Protein AF-K1TWW6-F1 (afdb_monomer)

Radius of gyration: 26.45 Å; Cα contacts (8 Å, |Δi|>4): 205; chains: 1; bounding box: 56×33×76 Å

Solvent-accessible surface area (backbone atoms only — not comparable to full-atom values): 10676 Å² total; per-residue (Å²): 90,43,70,56,36,43,74,75,69,43,58,67,68,58,39,46,33,40,74,75,62,79,41,82,70,75,64,47,62,37,67,91,76,44,56,52,65,51,76,55,59,56,58,68,51,38,52,88,22,45,74,74,86,87,50,74,45,66,48,69,64,31,37,51,50,42,52,52,51,50,53,49,51,52,52,53,50,51,75,59,20,83,43,63,74,45,53,91,56,51,68,70,51,42,47,58,19,48,50,40,29,30,38,52,39,29,54,51,30,40,42,53,22,36,36,77,74,61,68,47,82,62,56,70,58,46,46,52,50,53,53,49,51,50,51,47,34,38,72,77,69,71,32,63,74,52,95,84,69,79,79,58,37,68,65,58,48,50,57,52,47,43,73,78,39,70,89,55,52,70,73,52,53,51,51,25,52,54,48,9,54,57,48,15,51,56,55,45,77,71,84

Nearest PDB structures (foldseek):
  8p27-assembly1_A  TM=8.640E-01  e=9.274E-06  Segatella copri
  8p2s-assembly1_B  TM=8.686E-01  e=2.330E-05  Segatella copri
  8p2s-assembly1_A  TM=8.474E-01  e=5.853E-05  Segatella copri
  8p2c-assembly1_C  TM=8.188E-01  e=3.508E-05  Segatella copri
  8p2c-assembly1_D  TM=8.438E-01  e=2.331E-04  Segatella copri

InterPro domains:
  IPR012833 Ribonucleoside-triphosphate reductase, anaerobic [PF13597] (2-104)

Organism: NCBI:txid408170

Sequence (191 aa):
AKQFNEMYVLAPEHSKAHRDGDIHIHDLDFLTLTTTCCQIDLIKLFKNGFSTGHGFLREPNEISSYSALACIAIQSNQNDQHGGQSIPNFDYSMADGVRKTYKHRYAQNIVRGLELIGGIEDLATAEADVKAYTKKLEEEKQLCPVLANDNGYQDAERECLREICPDISDEIIEKIQKFALKQAEVETDRA

Structure (mmCIF, N/CA/C/O backbone):
data_AF-K1TWW6-F1
#
_entry.id   AF-K1TWW6-F1
#
loop_
_atom_site.group_PDB
_atom_site.id
_atom_site.type_symbol
_atom_site.label_atom_id
_atom_site.label_alt_id
_atom_site.label_comp_id
_atom_site.label_asym_id
_atom_site.label_entity_id
_atom_site.label_seq_id
_atom_site.pdbx_PDB_ins_code
_atom_site.Cartn_x
_atom_site.Cartn_y
_atom_site.Cartn_z
_atom_site.occupancy
_atom_site.B_iso_or_equiv
_atom_site.auth_seq_id
_atom_site.auth_comp_id
_atom_site.auth_asym_id
_atom_site.auth_atom_id
_atom_site.pdbx_PDB_model_num
ATOM 1 N N . ALA A 1 1 ? 15.835 8.401 -34.545 1.00 85.50 1 ALA 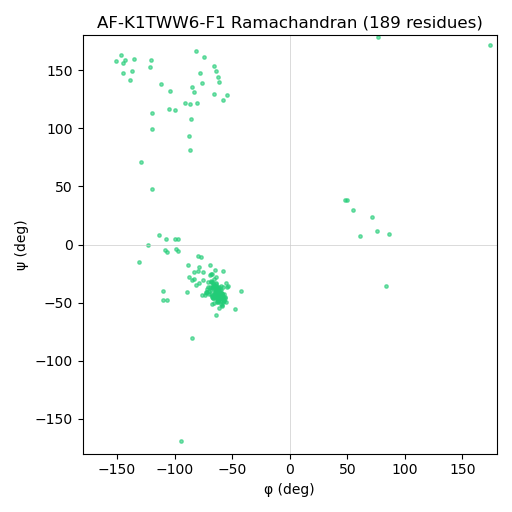A N 1
ATOM 2 C CA . ALA A 1 1 ? 16.685 7.688 -33.571 1.00 85.50 1 ALA A CA 1
ATOM 3 C C . ALA A 1 1 ? 17.429 6.499 -34.189 1.00 85.50 1 ALA A C 1
ATOM 5 O O . ALA A 1 1 ? 18.647 6.552 -34.189 1.00 85.50 1 ALA A O 1
ATOM 6 N N . LYS A 1 2 ? 16.762 5.499 -34.801 1.00 90.06 2 LYS A N 1
ATOM 7 C CA . LYS A 1 2 ? 17.430 4.309 -35.399 1.00 90.06 2 LYS A CA 1
ATOM 8 C C . LYS A 1 2 ? 18.635 4.639 -36.280 1.00 90.06 2 LYS A C 1
ATOM 10 O O . LYS A 1 2 ? 19.744 4.227 -35.980 1.00 90.06 2 LYS A O 1
ATOM 15 N N . GLN A 1 3 ? 18.429 5.483 -37.290 1.00 91.94 3 GLN A N 1
ATOM 16 C CA . GLN A 1 3 ? 19.498 5.889 -38.205 1.00 91.94 3 GLN A CA 1
ATOM 17 C C . GLN A 1 3 ? 20.665 6.584 -37.479 1.00 91.94 3 GLN A C 1
ATOM 19 O O . GLN A 1 3 ? 21.823 6.348 -37.800 1.00 91.94 3 GLN A O 1
ATOM 24 N N . PHE A 1 4 ? 20.375 7.419 -36.476 1.00 94.75 4 PHE A N 1
ATOM 25 C CA . PHE A 1 4 ? 21.409 8.063 -35.663 1.00 94.75 4 PHE A CA 1
ATOM 26 C C . PHE A 1 4 ? 22.212 7.027 -34.865 1.00 94.75 4 PHE A C 1
ATOM 28 O O . PHE A 1 4 ? 23.439 7.075 -34.866 1.00 94.75 4 PHE A O 1
ATOM 35 N N . ASN A 1 5 ? 21.529 6.060 -34.248 1.00 95.06 5 ASN A N 1
ATOM 36 C CA . ASN A 1 5 ? 22.174 4.990 -33.495 1.00 95.06 5 ASN A CA 1
ATOM 37 C C . ASN A 1 5 ? 23.057 4.119 -34.404 1.00 95.06 5 ASN A C 1
ATOM 39 O O . ASN A 1 5 ? 24.197 3.841 -34.050 1.00 95.06 5 ASN A O 1
ATOM 43 N N . GLU A 1 6 ? 22.589 3.768 -35.603 1.00 92.31 6 GLU A N 1
ATOM 44 C CA . GLU A 1 6 ? 23.369 2.990 -36.575 1.00 92.31 6 GLU A CA 1
ATOM 45 C C . GLU A 1 6 ? 24.609 3.721 -37.101 1.00 92.31 6 GLU A C 1
ATOM 47 O O . GLU A 1 6 ? 25.635 3.082 -37.338 1.00 92.31 6 GLU A O 1
ATOM 52 N N . MET A 1 7 ? 24.508 5.035 -37.327 1.00 92.75 7 MET A N 1
ATOM 53 C CA . MET A 1 7 ? 25.583 5.826 -37.935 1.00 92.75 7 MET A CA 1
ATOM 54 C C . MET A 1 7 ? 26.627 6.305 -36.924 1.00 92.75 7 MET A C 1
ATOM 56 O O . MET A 1 7 ? 27.781 6.484 -37.307 1.00 92.75 7 MET A O 1
ATOM 60 N N . TYR A 1 8 ? 26.236 6.548 -35.668 1.00 94.69 8 TYR A N 1
ATOM 61 C CA . TYR A 1 8 ? 27.079 7.282 -34.713 1.00 94.69 8 TYR A CA 1
ATOM 62 C C . TYR A 1 8 ? 27.252 6.623 -33.343 1.00 94.69 8 TYR A C 1
ATOM 64 O O . TYR A 1 8 ? 28.138 7.041 -32.601 1.00 94.69 8 TYR A O 1
ATOM 72 N N . VAL A 1 9 ? 26.425 5.638 -32.978 1.00 95.75 9 VAL A N 1
ATOM 73 C CA . VAL A 1 9 ? 26.465 5.015 -31.640 1.00 95.75 9 VAL A CA 1
ATOM 74 C C . VAL A 1 9 ? 26.982 3.584 -31.712 1.00 95.75 9 VAL A C 1
ATOM 76 O O . VAL A 1 9 ? 27.848 3.192 -30.935 1.00 95.75 9 VAL A O 1
ATOM 79 N N . LEU A 1 10 ? 26.445 2.794 -32.638 1.00 95.94 10 LEU A N 1
ATOM 80 C CA . LEU A 1 10 ? 26.830 1.406 -32.834 1.00 95.94 10 LEU A CA 1
ATOM 81 C C . LEU A 1 10 ? 28.154 1.302 -33.593 1.00 95.94 10 LEU A C 1
ATOM 83 O O . LEU A 1 10 ? 28.450 2.096 -34.486 1.00 95.94 10 LEU A O 1
ATOM 87 N N . ALA A 1 11 ? 28.923 0.262 -33.273 1.00 96.75 11 ALA A N 1
ATOM 88 C CA . ALA A 1 11 ? 30.065 -0.116 -34.089 1.00 96.75 11 ALA A CA 1
ATOM 89 C C . ALA A 1 11 ? 29.587 -0.504 -35.509 1.00 96.75 11 ALA A C 1
ATOM 91 O O . ALA A 1 11 ? 28.546 -1.166 -35.631 1.00 96.75 11 ALA A O 1
ATOM 92 N N . PRO A 1 12 ? 30.306 -0.120 -36.583 1.00 96.62 12 PRO A N 1
ATOM 93 C CA . PRO A 1 12 ? 29.870 -0.358 -37.962 1.00 96.62 12 PRO A CA 1
ATOM 94 C C . PRO A 1 12 ? 29.519 -1.819 -38.274 1.00 96.62 12 PRO A C 1
ATOM 96 O O . PRO A 1 12 ? 28.581 -2.084 -39.030 1.00 96.62 12 PRO A O 1
ATOM 99 N N . GLU A 1 13 ? 30.239 -2.767 -37.676 1.00 97.62 13 GLU A N 1
ATOM 100 C CA . GLU A 1 13 ? 29.998 -4.203 -37.791 1.00 97.62 13 GLU A CA 1
ATOM 101 C C . GLU A 1 13 ? 28.640 -4.626 -37.209 1.00 97.62 13 GLU A C 1
ATOM 103 O O . GLU A 1 13 ? 27.932 -5.412 -37.837 1.00 97.62 13 GLU A O 1
ATOM 108 N N . HIS A 1 14 ? 28.219 -4.052 -36.077 1.00 97.38 14 HIS A N 1
ATOM 109 C CA . HIS A 1 14 ? 26.923 -4.343 -35.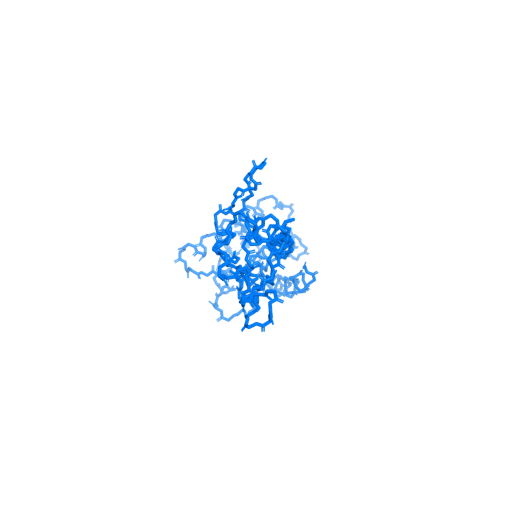458 1.00 97.38 14 HIS A CA 1
ATOM 110 C C . HIS A 1 14 ? 25.773 -3.738 -36.273 1.00 97.38 14 HIS A C 1
ATOM 112 O O . HIS A 1 14 ? 24.763 -4.402 -36.505 1.00 97.38 14 HIS A O 1
ATOM 118 N N . SER A 1 15 ? 25.945 -2.510 -36.778 1.00 96.44 15 SER A N 1
ATOM 119 C CA . SER A 1 15 ? 24.972 -1.869 -37.676 1.00 96.44 15 SER A CA 1
ATOM 120 C C . SER A 1 15 ? 24.809 -2.637 -38.989 1.00 96.44 15 SER A C 1
ATOM 122 O O . SER A 1 15 ? 23.714 -2.710 -39.545 1.00 96.44 15 SER A O 1
ATOM 124 N N . LYS A 1 16 ? 25.894 -3.209 -39.525 1.00 97.06 16 LYS A N 1
ATOM 125 C CA . LYS A 1 16 ? 25.834 -4.067 -40.714 1.00 97.06 16 LYS A CA 1
ATOM 126 C C . LYS A 1 16 ? 25.095 -5.373 -40.418 1.00 97.06 16 LYS A C 1
ATOM 128 O O . LYS A 1 16 ? 24.130 -5.658 -41.116 1.00 97.06 16 LYS A O 1
ATOM 133 N N . ALA A 1 17 ? 25.480 -6.088 -39.361 1.00 97.88 17 ALA A N 1
ATOM 134 C CA . ALA A 1 17 ? 24.840 -7.342 -38.965 1.00 97.88 17 ALA A CA 1
ATOM 135 C C . ALA A 1 17 ? 23.331 -7.172 -38.694 1.00 97.88 17 ALA A C 1
ATOM 137 O O . ALA A 1 17 ? 22.535 -8.034 -39.054 1.00 97.88 17 ALA A O 1
ATOM 138 N N . HIS A 1 18 ? 22.909 -6.039 -38.115 1.00 96.62 18 HIS A N 1
ATOM 139 C CA . HIS A 1 18 ? 21.486 -5.748 -37.921 1.00 96.62 18 HIS A CA 1
ATOM 140 C C . HIS A 1 18 ? 20.721 -5.543 -39.239 1.00 96.62 18 HIS A C 1
ATOM 142 O O . HIS A 1 18 ? 19.623 -6.071 -39.402 1.00 96.62 18 HIS A O 1
ATOM 148 N N . ARG A 1 19 ? 21.298 -4.794 -40.189 1.00 95.19 19 ARG A N 1
ATOM 149 C CA . ARG A 1 19 ? 20.672 -4.503 -41.493 1.00 95.19 19 ARG A CA 1
ATOM 150 C C . ARG A 1 19 ? 20.620 -5.714 -42.417 1.00 95.19 19 ARG A C 1
ATOM 152 O O . ARG A 1 19 ? 19.643 -5.869 -43.143 1.00 95.19 19 ARG A O 1
ATOM 159 N N . ASP A 1 20 ? 21.655 -6.547 -42.378 1.00 97.56 20 ASP A N 1
ATOM 160 C CA . ASP A 1 20 ? 21.744 -7.766 -43.184 1.00 97.56 20 ASP A CA 1
ATOM 161 C C . ASP A 1 20 ? 20.872 -8.901 -42.596 1.00 97.56 20 ASP A C 1
ATOM 163 O O . ASP A 1 20 ? 20.611 -9.894 -43.271 1.00 97.56 20 ASP A O 1
ATOM 167 N N . GLY A 1 21 ? 20.358 -8.726 -41.369 1.00 96.62 21 GLY A N 1
ATOM 168 C CA . GLY A 1 21 ? 19.483 -9.683 -40.689 1.00 96.62 21 GLY A CA 1
ATOM 169 C C . GLY A 1 21 ? 20.223 -10.780 -39.920 1.00 96.62 21 GLY A C 1
ATOM 170 O O . GLY A 1 21 ? 19.580 -11.704 -39.426 1.00 96.62 21 GLY A O 1
ATOM 171 N N . ASP A 1 22 ? 21.546 -10.670 -39.781 1.00 98.19 22 ASP A N 1
ATOM 172 C CA . ASP A 1 22 ? 22.373 -11.600 -39.004 1.00 98.19 22 ASP A CA 1
ATOM 173 C C . ASP A 1 22 ? 22.064 -11.514 -37.498 1.00 98.19 22 ASP A C 1
ATOM 175 O O . ASP A 1 22 ? 22.129 -12.514 -36.782 1.00 98.19 22 ASP A O 1
ATOM 179 N N . ILE A 1 23 ? 21.713 -10.314 -37.012 1.00 97.62 23 ILE A N 1
ATOM 180 C CA . ILE A 1 23 ? 21.230 -10.071 -35.645 1.00 97.62 23 ILE A CA 1
ATOM 181 C C . ILE A 1 23 ? 20.014 -9.143 -35.637 1.00 97.62 23 ILE A C 1
ATOM 183 O O . ILE A 1 23 ? 19.799 -8.338 -36.543 1.00 97.62 23 ILE A O 1
ATOM 187 N N . HIS A 1 24 ? 19.248 -9.171 -34.549 1.00 96.88 24 HIS A N 1
ATOM 188 C CA . HIS A 1 24 ? 18.187 -8.202 -34.303 1.00 96.88 24 HIS A CA 1
ATOM 189 C C . HIS A 1 24 ? 18.458 -7.427 -33.013 1.00 96.88 24 HIS A C 1
ATOM 191 O O . HIS A 1 24 ? 18.424 -7.990 -31.922 1.00 96.88 24 HIS A O 1
ATOM 197 N N . ILE A 1 25 ? 18.731 -6.127 -33.140 1.00 95.94 25 ILE A N 1
ATOM 198 C CA . ILE A 1 25 ? 18.819 -5.227 -31.992 1.00 95.94 25 ILE A CA 1
ATOM 199 C C . ILE A 1 25 ? 17.401 -4.740 -31.697 1.00 95.94 25 ILE A C 1
ATOM 201 O O . ILE A 1 25 ? 16.833 -3.961 -32.464 1.00 95.94 25 ILE A O 1
ATOM 205 N N . HIS A 1 26 ? 16.832 -5.239 -30.603 1.00 95.31 26 HIS A N 1
ATOM 206 C CA . HIS A 1 26 ? 15.497 -4.861 -30.147 1.00 95.31 26 HIS A CA 1
ATOM 207 C C . HIS A 1 26 ? 15.434 -3.368 -29.809 1.00 95.31 26 HIS A C 1
ATOM 209 O O . HIS A 1 26 ? 16.410 -2.802 -29.314 1.00 95.31 26 HIS A O 1
ATOM 215 N N . ASP A 1 27 ? 14.289 -2.744 -30.101 1.00 94.75 27 ASP A N 1
ATOM 216 C CA . ASP A 1 27 ? 13.965 -1.364 -29.712 1.00 94.75 27 ASP A CA 1
ATOM 217 C C . ASP A 1 27 ? 15.070 -0.345 -30.060 1.00 94.75 27 ASP A C 1
ATOM 219 O O . ASP A 1 27 ? 15.367 0.584 -29.310 1.00 94.75 27 ASP A O 1
ATOM 223 N N . LEU A 1 28 ? 15.709 -0.513 -31.227 1.00 95.19 28 LEU A N 1
ATOM 224 C CA . LEU A 1 28 ? 16.852 0.298 -31.670 1.00 95.19 28 LEU A CA 1
ATOM 225 C C . LEU A 1 28 ? 16.550 1.808 -31.748 1.00 95.19 28 LEU A C 1
ATOM 227 O O . LEU A 1 28 ? 17.455 2.638 -31.698 1.00 95.19 28 LEU A O 1
ATOM 231 N N . ASP A 1 29 ? 15.286 2.197 -31.881 1.00 94.19 29 ASP A N 1
ATOM 232 C CA . ASP A 1 29 ? 14.819 3.580 -31.766 1.00 94.19 29 ASP A CA 1
ATOM 233 C C . ASP A 1 29 ? 14.938 4.150 -30.353 1.00 94.19 29 ASP A C 1
ATOM 235 O O . ASP A 1 29 ? 15.087 5.363 -30.216 1.00 94.19 29 ASP A O 1
ATOM 239 N N . PHE A 1 30 ? 14.925 3.306 -29.328 1.00 93.94 30 PHE A N 1
ATOM 240 C CA . PHE A 1 30 ? 14.977 3.695 -27.923 1.00 93.94 30 PHE A CA 1
ATOM 241 C C . PHE A 1 30 ? 16.324 3.422 -27.251 1.00 93.94 30 PHE A C 1
ATOM 243 O O . PHE A 1 30 ? 16.523 3.884 -26.129 1.00 93.94 30 PHE A O 1
ATOM 250 N N . LEU A 1 31 ? 17.258 2.756 -27.944 1.00 92.56 31 LEU A N 1
ATOM 251 C CA . LEU A 1 31 ? 18.569 2.317 -27.437 1.00 92.56 31 LEU A CA 1
ATOM 252 C C . LEU A 1 31 ? 19.311 3.351 -26.571 1.00 92.56 31 LEU A C 1
ATOM 254 O O . LEU A 1 31 ? 19.948 2.997 -25.586 1.00 92.56 31 LEU A O 1
ATOM 258 N N . THR A 1 32 ? 19.262 4.625 -26.957 1.00 92.62 32 THR A N 1
ATOM 259 C CA . THR A 1 32 ? 19.972 5.730 -26.291 1.00 92.62 32 THR A CA 1
ATOM 260 C C . THR A 1 32 ? 19.053 6.664 -25.508 1.00 92.62 32 THR A C 1
ATOM 262 O O . THR A 1 32 ? 19.511 7.685 -25.000 1.00 92.62 32 THR A O 1
ATOM 265 N N . LEU A 1 33 ? 17.761 6.342 -25.427 1.00 92.75 33 LEU A N 1
ATOM 266 C CA . LEU A 1 33 ? 16.739 7.204 -24.839 1.00 92.75 33 LEU A CA 1
ATOM 267 C C . LEU A 1 33 ? 16.271 6.701 -23.478 1.00 92.75 33 LEU A C 1
ATOM 269 O O . LEU A 1 33 ? 16.157 7.488 -22.546 1.00 92.75 33 LEU A O 1
ATOM 273 N N . THR A 1 34 ? 15.967 5.410 -23.366 1.00 94.50 34 THR A N 1
ATOM 274 C CA . THR A 1 34 ? 15.277 4.857 -22.194 1.00 94.50 34 THR A CA 1
ATOM 275 C C . THR A 1 34 ? 15.748 3.437 -21.907 1.00 94.50 34 THR A C 1
ATOM 277 O O . THR A 1 34 ? 16.351 2.779 -22.753 1.00 94.50 34 THR A O 1
ATOM 280 N N . THR A 1 35 ? 15.469 2.949 -20.702 1.00 94.38 35 THR A N 1
ATOM 281 C CA . THR A 1 35 ? 15.624 1.528 -20.369 1.00 94.38 35 THR A CA 1
ATOM 282 C C . THR A 1 35 ? 14.410 0.724 -20.844 1.00 94.38 35 THR A C 1
ATOM 284 O O . THR A 1 35 ? 13.375 1.292 -21.189 1.00 94.38 35 THR A O 1
ATOM 287 N N . THR A 1 36 ? 14.531 -0.606 -20.859 1.00 94.31 36 THR A N 1
ATOM 288 C CA . THR A 1 36 ? 13.518 -1.496 -21.447 1.00 94.31 36 THR A CA 1
ATOM 289 C C . THR A 1 36 ? 12.377 -1.826 -20.483 1.00 94.31 36 THR A C 1
ATOM 291 O O . THR A 1 36 ? 11.324 -1.206 -20.557 1.00 94.31 36 THR A O 1
ATOM 294 N N . CYS A 1 37 ? 12.558 -2.777 -19.565 1.00 95.50 37 CYS A N 1
ATOM 295 C CA . CYS A 1 37 ? 11.496 -3.265 -18.675 1.00 95.50 37 CYS A CA 1
ATOM 296 C C . CYS A 1 37 ? 11.862 -3.062 -17.200 1.00 95.50 37 CYS A C 1
ATOM 298 O O . CYS A 1 37 ? 13.047 -3.015 -16.858 1.00 95.50 37 CYS A O 1
ATOM 300 N N . CYS A 1 38 ? 10.861 -3.044 -16.315 1.00 94.50 38 CYS A N 1
ATOM 301 C CA . CYS A 1 38 ? 11.077 -3.036 -14.868 1.00 94.50 38 CYS A CA 1
ATOM 302 C C . CYS A 1 38 ? 10.003 -3.828 -14.101 1.00 94.50 38 CYS A C 1
ATOM 304 O O . CYS A 1 38 ? 8.829 -3.890 -14.479 1.00 94.50 38 CYS A O 1
ATOM 306 N N . GLN A 1 39 ? 10.429 -4.429 -12.989 1.00 96.31 39 GLN A N 1
ATOM 307 C CA . GLN A 1 39 ? 9.546 -4.942 -11.945 1.00 96.31 39 GLN A CA 1
ATOM 308 C C . GLN A 1 39 ? 9.507 -3.918 -10.811 1.00 96.31 39 GLN A C 1
ATOM 310 O O . GLN A 1 39 ? 10.529 -3.637 -10.184 1.00 96.31 39 GLN A O 1
ATOM 315 N N . ILE A 1 40 ? 8.336 -3.340 -10.568 1.00 96.25 40 ILE A N 1
ATOM 316 C CA . ILE A 1 40 ? 8.166 -2.247 -9.614 1.00 96.25 40 ILE A CA 1
ATOM 317 C C . ILE A 1 40 ? 7.945 -2.829 -8.218 1.00 96.25 40 ILE A C 1
ATOM 319 O O . ILE A 1 40 ? 6.975 -3.545 -7.976 1.00 96.25 40 ILE A O 1
ATOM 323 N N . ASP A 1 41 ? 8.829 -2.477 -7.288 1.00 97.06 41 ASP A N 1
ATOM 324 C CA . ASP A 1 41 ? 8.681 -2.793 -5.868 1.00 97.06 41 ASP A CA 1
ATOM 325 C C . ASP A 1 41 ? 7.871 -1.692 -5.168 1.00 97.06 41 ASP A C 1
ATOM 327 O O . ASP A 1 41 ? 8.409 -0.669 -4.730 1.00 97.06 41 ASP A O 1
ATOM 331 N N . LEU A 1 42 ? 6.555 -1.900 -5.079 1.00 97.31 42 LEU A N 1
ATOM 332 C CA . LEU A 1 42 ? 5.649 -0.948 -4.439 1.00 97.31 42 LEU A CA 1
ATOM 333 C C . LEU A 1 42 ? 5.848 -0.844 -2.926 1.00 97.31 42 LEU A C 1
ATOM 335 O O . LEU A 1 42 ? 5.655 0.232 -2.367 1.00 97.31 42 LEU A O 1
ATOM 339 N N . ILE A 1 43 ? 6.251 -1.928 -2.260 1.00 96.69 43 ILE A N 1
ATOM 340 C CA . ILE A 1 43 ? 6.477 -1.919 -0.809 1.00 96.69 43 ILE A CA 1
ATOM 341 C C . ILE A 1 43 ? 7.598 -0.943 -0.490 1.00 96.69 43 ILE A C 1
ATOM 343 O O . ILE A 1 43 ? 7.458 -0.086 0.384 1.00 96.69 43 ILE A O 1
ATOM 347 N N . LYS A 1 44 ? 8.703 -1.038 -1.232 1.00 96.19 44 LYS A N 1
ATOM 348 C CA . LYS A 1 44 ? 9.817 -0.106 -1.089 1.00 96.19 44 LYS A CA 1
ATOM 349 C C . LYS A 1 44 ? 9.429 1.314 -1.493 1.00 96.19 44 LYS A C 1
ATOM 351 O O . LYS A 1 44 ? 9.837 2.246 -0.808 1.00 96.19 44 LYS A O 1
ATOM 356 N N . LEU A 1 45 ? 8.681 1.478 -2.587 1.00 95.88 45 LEU A N 1
ATOM 357 C CA . LEU A 1 45 ? 8.287 2.794 -3.094 1.00 95.88 45 LEU A CA 1
ATOM 358 C C . LEU A 1 45 ? 7.385 3.553 -2.111 1.00 95.88 45 LEU A C 1
ATOM 360 O O . LEU A 1 45 ? 7.544 4.756 -1.938 1.00 95.88 45 LEU A O 1
ATOM 364 N N . PHE A 1 46 ? 6.434 2.866 -1.479 1.00 96.81 46 PHE A N 1
ATOM 365 C CA . PHE A 1 46 ? 5.454 3.500 -0.597 1.00 96.81 46 PHE A CA 1
ATOM 366 C C . PHE A 1 46 ? 5.974 3.725 0.818 1.00 96.81 46 PHE A C 1
ATOM 368 O O . PHE A 1 46 ? 5.553 4.684 1.467 1.00 96.81 46 PHE A O 1
ATOM 375 N N . LYS A 1 47 ? 6.892 2.876 1.293 1.00 95.88 47 LYS A N 1
ATOM 376 C CA . LYS A 1 47 ? 7.448 2.964 2.644 1.00 95.88 47 LYS A CA 1
ATOM 377 C C . LYS A 1 47 ? 8.098 4.326 2.892 1.00 95.88 47 LYS A C 1
ATOM 379 O O . LYS A 1 47 ? 9.026 4.711 2.190 1.00 95.88 47 LYS A O 1
ATOM 384 N N . ASN A 1 48 ? 7.656 5.015 3.943 1.00 94.50 48 ASN A N 1
ATOM 385 C CA . ASN A 1 48 ? 8.049 6.383 4.307 1.00 94.50 48 ASN A CA 1
ATOM 386 C C . ASN A 1 48 ? 7.716 7.461 3.256 1.00 94.50 48 ASN A C 1
ATOM 388 O O . ASN A 1 48 ? 8.090 8.621 3.439 1.00 94.50 48 ASN A O 1
ATOM 392 N N . GLY A 1 49 ? 6.987 7.115 2.193 1.00 93.69 49 GLY A N 1
ATOM 393 C CA . GLY A 1 49 ? 6.701 8.016 1.085 1.00 93.69 49 GLY A CA 1
ATOM 394 C C . GLY A 1 49 ? 7.868 8.210 0.111 1.00 93.69 49 GLY A C 1
ATOM 395 O O . GLY A 1 49 ? 8.961 7.672 0.284 1.00 93.69 49 GLY A O 1
ATOM 396 N N . PHE A 1 50 ? 7.633 9.001 -0.936 1.00 94.06 50 PHE A N 1
ATOM 397 C CA . PHE A 1 50 ? 8.617 9.260 -1.987 1.00 94.06 50 PHE A CA 1
ATOM 398 C C . PHE A 1 50 ? 8.434 10.639 -2.633 1.00 94.06 50 PHE A C 1
ATOM 400 O O . PHE A 1 50 ? 7.361 11.244 -2.595 1.00 94.06 50 PHE A O 1
ATOM 407 N N . SER A 1 51 ? 9.506 11.148 -3.244 1.00 91.75 51 SER A N 1
ATOM 408 C CA . SER A 1 51 ? 9.466 12.394 -4.012 1.00 91.75 51 SER A CA 1
ATOM 409 C C . SER A 1 51 ? 9.002 12.135 -5.441 1.00 91.75 51 SER A C 1
ATOM 411 O O . SER A 1 51 ? 9.493 11.228 -6.106 1.00 91.75 51 SER A O 1
ATOM 413 N N . THR A 1 52 ? 8.107 12.988 -5.927 1.00 87.19 52 THR A N 1
ATOM 414 C CA . THR A 1 52 ? 7.650 13.024 -7.328 1.00 87.19 52 THR A CA 1
ATOM 415 C C . THR A 1 52 ? 8.401 14.069 -8.159 1.00 87.19 52 THR A C 1
ATOM 417 O O . THR A 1 52 ? 8.035 14.345 -9.294 1.00 87.19 52 THR A O 1
ATOM 420 N N . GLY A 1 53 ? 9.405 14.732 -7.574 1.00 85.94 53 GLY A N 1
ATOM 421 C CA . GLY A 1 53 ? 10.080 15.896 -8.160 1.00 85.94 53 GLY A CA 1
ATOM 422 C C . GLY A 1 53 ? 9.345 17.221 -7.918 1.00 85.94 53 GLY A C 1
ATOM 423 O O . GLY A 1 53 ? 9.994 18.228 -7.650 1.00 85.94 53 GLY A O 1
ATOM 424 N N . HIS A 1 54 ? 8.008 17.223 -7.914 1.00 86.25 54 HIS A N 1
ATOM 425 C CA . HIS A 1 54 ? 7.182 18.412 -7.628 1.00 86.25 54 HIS A CA 1
ATOM 426 C C . HIS A 1 54 ? 6.657 18.478 -6.188 1.00 86.25 54 HIS A C 1
ATOM 428 O O . HIS A 1 54 ? 6.026 19.455 -5.789 1.00 86.25 54 HIS A O 1
ATOM 434 N N . GLY A 1 55 ? 6.921 17.443 -5.395 1.00 91.06 55 GLY A N 1
ATOM 435 C CA . GLY A 1 55 ? 6.510 17.354 -4.003 1.00 91.06 55 GLY A CA 1
ATOM 436 C C . GLY A 1 55 ? 6.830 15.990 -3.408 1.00 91.06 55 GLY A C 1
ATOM 437 O O . GLY A 1 55 ? 7.229 15.064 -4.120 1.00 91.06 55 GLY A O 1
ATOM 438 N N . PHE A 1 56 ? 6.643 15.870 -2.096 1.00 93.69 56 PHE A N 1
ATOM 439 C CA . PHE A 1 56 ? 6.844 14.626 -1.363 1.00 93.69 56 PHE A CA 1
ATOM 440 C C . PHE A 1 56 ? 5.493 14.002 -1.013 1.00 93.69 56 PHE A C 1
ATOM 442 O O . PHE A 1 56 ? 4.700 14.590 -0.273 1.00 93.69 56 PHE A O 1
ATOM 449 N N . LEU A 1 57 ? 5.229 12.815 -1.550 1.00 94.12 57 LEU A N 1
ATOM 450 C CA . LEU A 1 57 ? 4.064 12.024 -1.187 1.00 94.12 57 LEU A CA 1
ATOM 451 C C . LEU A 1 57 ? 4.375 11.243 0.081 1.00 94.12 57 LEU A C 1
ATOM 453 O O . LEU A 1 57 ? 5.410 10.593 0.175 1.00 94.12 57 LEU A O 1
ATOM 457 N N . ARG A 1 58 ? 3.470 11.313 1.058 1.00 95.50 58 ARG A N 1
ATOM 458 C CA . ARG A 1 58 ? 3.547 10.500 2.275 1.00 95.50 58 ARG A CA 1
ATOM 459 C C . ARG A 1 58 ? 3.147 9.062 1.968 1.00 95.50 58 ARG A C 1
ATOM 461 O O . ARG A 1 58 ? 2.460 8.802 0.983 1.00 95.50 58 ARG A O 1
ATOM 468 N N . GLU A 1 59 ? 3.531 8.156 2.857 1.00 96.31 59 GLU A N 1
ATOM 469 C CA . GLU A 1 59 ? 3.066 6.774 2.813 1.00 96.31 59 GLU A CA 1
ATOM 470 C C . GLU A 1 59 ? 1.523 6.726 2.799 1.00 96.31 59 GLU A C 1
ATOM 472 O O . GLU A 1 59 ? 0.884 7.394 3.627 1.00 96.31 59 GLU A O 1
ATOM 477 N N . PRO A 1 60 ? 0.907 5.990 1.855 1.00 96.38 60 PRO A N 1
ATOM 478 C CA . PRO A 1 60 ? -0.539 5.839 1.812 1.00 96.38 60 PRO A CA 1
ATOM 479 C C . PRO A 1 60 ? -1.057 5.105 3.058 1.00 96.38 60 PRO A C 1
ATOM 481 O O . PRO A 1 60 ? -0.372 4.273 3.655 1.00 96.38 60 PRO A O 1
ATOM 484 N N . ASN A 1 61 ? -2.288 5.429 3.464 1.00 95.56 61 ASN A N 1
ATOM 485 C CA . ASN A 1 61 ? -2.926 4.855 4.658 1.00 95.56 61 ASN A CA 1
ATOM 486 C C . ASN A 1 61 ? -4.265 4.160 4.377 1.00 95.56 61 ASN A C 1
ATOM 488 O O . ASN A 1 61 ? -4.864 3.611 5.294 1.00 95.56 61 ASN A O 1
ATOM 492 N N . GLU A 1 62 ? -4.715 4.148 3.122 1.00 96.44 62 GLU A N 1
ATOM 493 C CA . GLU A 1 62 ? -5.951 3.488 2.693 1.00 96.44 62 GLU A CA 1
ATOM 494 C C . GLU A 1 62 ? -5.729 2.739 1.376 1.00 96.44 62 GLU A C 1
ATOM 496 O O . GLU A 1 62 ? -4.940 3.182 0.538 1.00 96.44 62 GLU A O 1
ATOM 501 N N . ILE A 1 63 ? -6.449 1.636 1.164 1.00 97.69 63 ILE A N 1
ATOM 502 C CA . ILE A 1 63 ? -6.327 0.769 -0.016 1.00 97.69 63 ILE A CA 1
ATOM 503 C C . ILE A 1 63 ? -6.607 1.518 -1.322 1.00 97.69 63 ILE A C 1
ATOM 505 O O . ILE A 1 63 ? -5.908 1.312 -2.315 1.00 97.69 63 ILE A O 1
ATOM 509 N N . SER A 1 64 ? -7.541 2.467 -1.297 1.00 97.19 64 SER A N 1
ATOM 510 C CA . SER A 1 64 ? -7.836 3.366 -2.414 1.00 97.19 64 SER A CA 1
ATOM 511 C C . SER A 1 64 ? -6.600 4.178 -2.829 1.00 97.19 64 SER A C 1
ATOM 513 O O . SER A 1 64 ? -6.281 4.289 -4.013 1.00 97.19 64 SER A O 1
ATOM 515 N N . SER A 1 65 ? -5.839 4.681 -1.850 1.00 96.50 65 SER A N 1
ATOM 516 C CA . SER A 1 65 ? -4.600 5.433 -2.076 1.00 96.50 65 SER A CA 1
ATOM 517 C C . SER A 1 65 ? -3.457 4.529 -2.538 1.00 96.50 65 SER A C 1
ATOM 519 O O . SER A 1 65 ? -2.721 4.912 -3.445 1.00 96.50 65 SER A O 1
ATOM 521 N N . TYR A 1 66 ? -3.320 3.329 -1.959 1.00 97.62 66 TYR A N 1
ATOM 522 C CA . TYR A 1 66 ? -2.358 2.322 -2.433 1.00 97.62 66 TYR A CA 1
ATOM 523 C C . TYR A 1 66 ? -2.603 1.985 -3.907 1.00 97.62 66 TYR A C 1
ATOM 525 O O . TYR A 1 66 ? -1.673 2.023 -4.711 1.00 97.62 66 TYR A O 1
ATOM 533 N N . SER A 1 67 ? -3.860 1.722 -4.267 1.00 96.88 67 SER A N 1
ATOM 534 C CA . SER A 1 67 ? -4.265 1.349 -5.624 1.00 96.88 67 SER A CA 1
ATOM 535 C C . SER A 1 67 ? -4.048 2.496 -6.612 1.00 96.88 67 SER A C 1
ATOM 537 O O . SER A 1 67 ? -3.455 2.299 -7.671 1.00 96.88 67 SER A O 1
ATOM 539 N N . ALA A 1 68 ? -4.441 3.721 -6.246 1.00 96.44 68 ALA A N 1
ATOM 540 C CA . ALA A 1 68 ? -4.221 4.899 -7.082 1.00 96.44 68 ALA A CA 1
ATOM 541 C C . ALA A 1 68 ? -2.726 5.157 -7.332 1.00 96.44 68 ALA A C 1
ATOM 543 O O . ALA A 1 68 ? -2.313 5.382 -8.470 1.00 96.44 68 ALA A O 1
ATOM 544 N N . LEU A 1 69 ? -1.894 5.079 -6.288 1.00 96.25 69 LEU A N 1
ATOM 545 C CA . LEU A 1 69 ? -0.448 5.258 -6.420 1.00 96.25 69 LEU A CA 1
ATOM 546 C C . LEU A 1 69 ? 0.212 4.119 -7.202 1.00 96.25 69 LEU A C 1
ATOM 548 O O . LEU A 1 69 ? 1.163 4.375 -7.936 1.00 96.25 69 LEU A O 1
ATOM 552 N N . ALA A 1 70 ? -0.299 2.889 -7.109 1.00 96.81 70 ALA A N 1
ATOM 553 C CA . ALA A 1 70 ? 0.165 1.770 -7.925 1.00 96.81 70 ALA A CA 1
ATOM 554 C C . ALA A 1 70 ? -0.094 2.025 -9.417 1.00 96.81 70 ALA A C 1
ATOM 556 O O . ALA A 1 70 ? 0.807 1.848 -10.238 1.00 96.81 70 ALA A O 1
ATOM 557 N N . CYS A 1 71 ? -1.291 2.513 -9.765 1.00 95.88 71 CYS A N 1
ATOM 558 C CA . CYS A 1 71 ? -1.616 2.924 -11.131 1.00 95.88 71 CYS A CA 1
ATOM 559 C C . CYS A 1 71 ? -0.684 4.039 -11.626 1.00 95.88 71 CYS A C 1
ATOM 561 O O . CYS A 1 71 ? -0.160 3.950 -12.735 1.00 95.88 71 CYS A O 1
ATOM 563 N N . ILE A 1 72 ? -0.432 5.055 -10.794 1.00 94.38 72 ILE A N 1
ATOM 564 C CA . ILE A 1 72 ? 0.477 6.163 -11.126 1.00 94.38 72 ILE A CA 1
ATOM 565 C C . ILE A 1 72 ? 1.913 5.665 -11.316 1.00 94.38 72 ILE A C 1
ATOM 567 O O . ILE A 1 72 ? 2.589 6.120 -12.237 1.00 94.38 72 ILE A O 1
ATOM 571 N N . ALA A 1 73 ? 2.382 4.735 -10.482 1.00 94.50 73 ALA A N 1
ATOM 572 C CA . ALA A 1 73 ? 3.722 4.166 -10.588 1.00 94.50 73 ALA A CA 1
ATOM 573 C C . ALA A 1 73 ? 3.898 3.393 -11.903 1.00 94.50 73 ALA A C 1
ATOM 575 O O . ALA A 1 73 ? 4.871 3.620 -12.621 1.00 94.50 73 ALA A O 1
ATOM 576 N N . ILE A 1 74 ? 2.928 2.541 -12.262 1.00 95.44 74 ILE A N 1
ATOM 577 C CA . ILE A 1 74 ? 2.935 1.832 -13.551 1.00 95.44 74 ILE A CA 1
ATOM 578 C C . ILE A 1 74 ? 2.922 2.831 -14.709 1.00 95.44 74 ILE A C 1
ATOM 580 O O . ILE A 1 74 ? 3.738 2.720 -15.620 1.00 95.44 74 ILE A O 1
ATOM 584 N N . GLN A 1 75 ? 2.018 3.815 -14.674 1.00 94.75 75 GLN A N 1
ATOM 585 C CA . GLN A 1 75 ? 1.875 4.791 -15.753 1.00 94.75 75 GLN A CA 1
ATOM 586 C C . GLN A 1 75 ? 3.140 5.635 -15.934 1.00 94.75 75 GLN A C 1
ATOM 588 O O . GLN A 1 75 ? 3.592 5.826 -17.059 1.00 94.75 75 GLN A O 1
ATOM 593 N N . SER A 1 76 ? 3.723 6.117 -14.835 1.00 92.94 76 SER A N 1
ATOM 594 C CA . SER A 1 76 ? 4.955 6.910 -14.864 1.00 92.94 76 SER A CA 1
ATOM 595 C C . SER A 1 76 ? 6.109 6.104 -15.453 1.00 92.94 76 SER A C 1
ATOM 597 O O . SER A 1 76 ? 6.766 6.571 -16.378 1.00 92.94 76 SER A O 1
ATOM 599 N N . ASN A 1 77 ? 6.297 4.856 -15.012 1.00 93.62 77 ASN A N 1
ATOM 600 C CA . ASN A 1 77 ? 7.343 4.000 -15.567 1.00 93.62 77 ASN A CA 1
ATOM 601 C C . ASN A 1 77 ? 7.119 3.681 -17.050 1.00 93.62 77 ASN A C 1
ATOM 603 O O . ASN A 1 77 ? 8.085 3.613 -17.801 1.00 93.62 77 ASN A O 1
ATOM 607 N N . GLN A 1 78 ? 5.867 3.512 -17.486 1.00 93.38 78 GLN A N 1
ATOM 608 C CA . GLN A 1 78 ? 5.550 3.267 -18.895 1.00 93.38 78 GLN A CA 1
ATOM 609 C C . GLN A 1 78 ? 5.821 4.492 -19.783 1.00 93.38 78 GLN A C 1
ATOM 611 O O . GLN A 1 78 ? 6.064 4.334 -20.976 1.00 93.38 78 GLN A O 1
ATOM 616 N N . ASN A 1 79 ? 5.791 5.706 -19.226 1.00 92.56 79 ASN A N 1
ATOM 617 C CA . ASN A 1 79 ? 6.168 6.918 -19.957 1.00 92.56 79 ASN A CA 1
ATOM 618 C C . ASN A 1 79 ? 7.694 7.046 -20.122 1.00 92.56 79 ASN A C 1
ATOM 620 O O . ASN A 1 79 ? 8.149 7.586 -21.128 1.00 92.56 79 ASN A O 1
ATOM 624 N N . ASP A 1 80 ? 8.468 6.532 -19.162 1.00 92.44 80 ASP A N 1
ATOM 625 C CA . ASP A 1 80 ? 9.933 6.654 -19.125 1.00 92.44 80 ASP A CA 1
ATOM 626 C C . ASP A 1 80 ? 10.675 5.426 -19.687 1.00 92.44 80 ASP A C 1
ATOM 628 O O . ASP A 1 80 ? 11.904 5.432 -19.792 1.00 92.44 80 ASP A O 1
ATOM 632 N N . GLN A 1 81 ? 9.958 4.354 -20.038 1.00 94.69 81 GLN A N 1
ATOM 633 C CA . GLN A 1 81 ? 10.521 3.093 -20.526 1.00 94.69 81 GLN A CA 1
ATOM 634 C C . GLN A 1 81 ? 9.691 2.525 -21.682 1.00 94.69 81 GLN A C 1
ATOM 636 O O . GLN A 1 81 ? 8.466 2.589 -21.677 1.00 94.69 81 GLN A O 1
ATOM 641 N N . HIS A 1 82 ? 10.357 1.939 -22.679 1.00 94.06 82 HIS A N 1
ATOM 642 C CA . HIS A 1 82 ? 9.701 1.439 -23.899 1.00 94.06 82 HIS A CA 1
ATOM 643 C C . HIS A 1 82 ? 9.195 -0.005 -23.788 1.00 94.06 82 HIS A C 1
ATOM 645 O O . HIS A 1 82 ? 8.379 -0.439 -24.599 1.00 94.06 82 HIS A O 1
ATOM 651 N N . GLY A 1 83 ? 9.688 -0.760 -22.807 1.00 94.62 83 GLY A N 1
ATOM 652 C CA . GLY A 1 83 ? 9.294 -2.141 -22.566 1.00 94.62 83 GLY A CA 1
ATOM 653 C C . GLY A 1 83 ? 8.184 -2.283 -21.525 1.00 94.62 83 GLY A C 1
ATOM 654 O O . GLY A 1 83 ? 7.531 -1.323 -21.107 1.00 94.62 83 GLY A O 1
ATOM 655 N N . GLY A 1 84 ? 7.955 -3.530 -21.116 1.00 94.56 84 GLY A N 1
ATOM 656 C CA . GLY A 1 84 ? 6.895 -3.907 -20.189 1.00 94.56 84 GLY A CA 1
ATOM 657 C C . GLY A 1 84 ? 7.201 -3.565 -18.731 1.00 94.56 84 GLY A C 1
ATOM 658 O O . GLY A 1 84 ? 8.305 -3.796 -18.233 1.00 94.56 84 GLY A O 1
ATOM 659 N N . GLN A 1 85 ? 6.176 -3.084 -18.034 1.00 95.94 85 GLN A N 1
ATOM 660 C CA . GLN A 1 85 ? 6.203 -2.790 -16.603 1.00 95.94 85 GLN A CA 1
ATOM 661 C C . GLN A 1 85 ? 5.300 -3.768 -15.861 1.00 95.94 85 GLN A C 1
ATOM 663 O O . GLN A 1 85 ? 4.202 -4.084 -16.318 1.00 95.94 85 GLN A O 1
ATOM 668 N N . SER A 1 86 ? 5.755 -4.265 -14.713 1.00 96.06 86 SER A N 1
ATOM 669 C CA . SER A 1 86 ? 4.978 -5.228 -13.928 1.00 96.06 86 SER A CA 1
ATOM 670 C C . SER A 1 86 ? 5.169 -5.042 -12.430 1.00 96.06 86 SER A C 1
ATOM 672 O O . SER A 1 86 ? 6.186 -4.518 -11.981 1.00 96.06 86 SER A O 1
ATOM 674 N N . ILE A 1 87 ? 4.187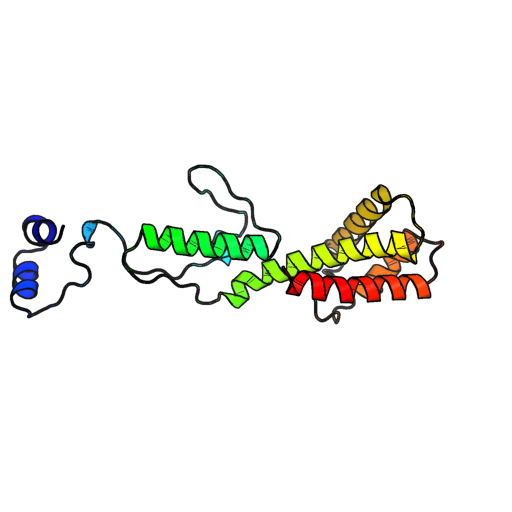 -5.501 -11.657 1.00 97.75 87 ILE A N 1
ATOM 675 C CA . ILE A 1 87 ? 4.252 -5.589 -10.198 1.00 97.75 87 ILE A CA 1
ATOM 676 C C . ILE A 1 87 ? 4.082 -7.070 -9.849 1.00 97.75 87 ILE A C 1
ATOM 678 O O . ILE A 1 87 ? 2.957 -7.570 -9.883 1.00 97.75 87 ILE A O 1
ATOM 682 N N . PRO A 1 88 ? 5.173 -7.805 -9.575 1.00 96.19 88 PRO A N 1
ATOM 683 C CA . PRO A 1 88 ? 5.115 -9.262 -9.453 1.00 96.19 88 PRO A CA 1
ATOM 684 C C . PRO A 1 88 ? 4.353 -9.742 -8.210 1.00 96.19 88 PRO A C 1
ATOM 686 O O . PRO A 1 88 ? 3.805 -10.837 -8.216 1.00 96.19 88 PRO A O 1
ATOM 689 N N . ASN A 1 89 ? 4.307 -8.930 -7.154 1.00 96.44 89 ASN A N 1
ATOM 690 C CA . ASN A 1 89 ? 3.683 -9.226 -5.863 1.00 96.44 89 ASN A CA 1
ATOM 691 C C . ASN A 1 89 ? 2.556 -8.224 -5.558 1.00 96.44 89 ASN A C 1
ATOM 693 O O . ASN A 1 89 ? 2.541 -7.599 -4.494 1.00 96.44 89 ASN A O 1
ATOM 697 N N . PHE A 1 90 ? 1.670 -7.986 -6.532 1.00 97.06 90 PHE A N 1
ATOM 698 C CA . PHE A 1 90 ? 0.656 -6.932 -6.444 1.00 97.06 90 PHE A CA 1
ATOM 699 C C . PHE A 1 90 ? -0.260 -7.099 -5.225 1.00 97.06 90 PHE A C 1
ATOM 701 O O . PHE A 1 90 ? -0.404 -6.169 -4.437 1.00 97.06 90 PHE A O 1
ATOM 708 N N . ASP A 1 91 ? -0.804 -8.295 -5.022 1.00 97.00 91 ASP A N 1
ATOM 709 C CA . ASP A 1 91 ? -1.636 -8.658 -3.871 1.00 97.00 91 ASP A CA 1
ATOM 710 C C . ASP A 1 91 ? -0.931 -8.392 -2.530 1.00 97.00 91 ASP A C 1
ATOM 712 O O . ASP A 1 91 ? -1.460 -7.691 -1.666 1.00 97.00 91 ASP A O 1
ATOM 716 N N . TYR A 1 92 ? 0.306 -8.863 -2.384 1.00 97.31 92 TYR A N 1
ATOM 717 C CA . TYR A 1 92 ? 1.110 -8.668 -1.182 1.00 97.31 92 TYR A CA 1
ATOM 718 C C . TYR A 1 92 ? 1.466 -7.191 -0.951 1.00 97.31 92 TYR A C 1
ATOM 720 O O . TYR A 1 92 ? 1.455 -6.712 0.182 1.00 97.31 92 TYR A O 1
ATOM 728 N N . SER A 1 93 ? 1.725 -6.441 -2.024 1.00 97.06 93 SER A N 1
ATOM 729 C CA . SER A 1 93 ? 1.987 -4.998 -1.959 1.00 97.06 93 SER A CA 1
ATOM 730 C C . SER A 1 93 ? 0.757 -4.192 -1.537 1.00 97.06 93 SER A C 1
ATOM 732 O O . SER A 1 93 ? 0.895 -3.159 -0.883 1.00 97.06 93 SER A O 1
ATOM 734 N N . MET A 1 94 ? -0.442 -4.651 -1.905 1.00 97.69 94 MET A N 1
ATOM 735 C CA . MET A 1 94 ? -1.714 -4.018 -1.544 1.00 97.69 94 MET A CA 1
ATOM 736 C C . MET A 1 94 ? -2.205 -4.414 -0.147 1.00 97.69 94 MET A C 1
ATOM 738 O O . MET A 1 94 ? -2.953 -3.655 0.471 1.00 97.69 94 MET A O 1
ATOM 742 N N . ALA A 1 95 ? -1.769 -5.562 0.380 1.00 96.94 95 ALA A N 1
ATOM 743 C CA . ALA A 1 95 ? -2.245 -6.113 1.649 1.00 96.94 95 ALA A CA 1
ATOM 744 C C . ALA A 1 95 ? -2.123 -5.134 2.831 1.00 96.94 95 ALA A C 1
ATOM 746 O O . ALA A 1 95 ? -3.012 -5.073 3.681 1.00 96.94 95 ALA A O 1
ATOM 747 N N . ASP A 1 96 ? -1.060 -4.323 2.880 1.00 95.56 96 ASP A N 1
ATOM 748 C CA . ASP A 1 96 ? -0.914 -3.305 3.926 1.00 95.56 96 ASP A CA 1
ATOM 749 C C . ASP A 1 96 ? -1.956 -2.180 3.803 1.00 95.56 96 ASP A C 1
ATOM 751 O O . ASP A 1 96 ? -2.494 -1.720 4.810 1.00 95.56 96 ASP A O 1
ATOM 755 N N . GLY A 1 97 ? -2.315 -1.792 2.577 1.00 97.25 97 GLY A N 1
ATOM 756 C CA . GLY A 1 97 ? -3.405 -0.852 2.320 1.00 97.25 97 GLY A CA 1
ATOM 757 C C . GLY A 1 97 ? -4.750 -1.378 2.822 1.00 97.25 97 GLY A C 1
ATOM 758 O O . GLY A 1 97 ? -5.482 -0.643 3.488 1.00 97.25 97 GLY A O 1
ATOM 759 N N . VAL A 1 98 ? -5.048 -2.660 2.583 1.00 98.00 98 VAL A N 1
ATOM 760 C CA . VAL A 1 98 ? -6.258 -3.327 3.103 1.00 98.00 98 VAL A CA 1
ATOM 761 C C . VAL A 1 98 ? -6.242 -3.345 4.630 1.00 98.00 98 VAL A C 1
ATOM 763 O O . VAL A 1 98 ? -7.196 -2.899 5.264 1.00 98.00 98 VAL A O 1
ATOM 766 N N . ARG A 1 99 ? -5.130 -3.777 5.237 1.00 96.88 99 ARG A N 1
ATOM 767 C CA . ARG A 1 99 ? -4.967 -3.832 6.696 1.00 96.88 99 ARG A CA 1
ATOM 768 C C . ARG A 1 99 ? -5.178 -2.468 7.350 1.00 96.88 99 ARG A C 1
ATOM 770 O O . ARG A 1 99 ? -5.916 -2.370 8.327 1.00 96.88 99 ARG A O 1
ATOM 777 N N . LYS A 1 100 ? -4.543 -1.413 6.832 1.00 96.81 100 LYS A N 1
ATOM 778 C CA . LYS A 1 100 ? -4.686 -0.051 7.369 1.00 96.81 100 LYS A CA 1
ATOM 779 C C . LYS A 1 100 ? -6.113 0.474 7.218 1.00 96.81 100 LYS A C 1
ATOM 781 O O . LYS A 1 100 ? -6.641 1.053 8.166 1.00 96.81 100 LYS A O 1
ATOM 786 N N . THR A 1 101 ? -6.751 0.199 6.079 1.00 98.12 101 THR A N 1
ATOM 787 C CA . THR A 1 101 ? -8.161 0.548 5.839 1.00 98.12 101 THR A CA 1
ATOM 788 C C . THR A 1 101 ? -9.062 -0.129 6.860 1.00 98.12 101 THR A C 1
ATOM 790 O O . THR A 1 101 ? -9.811 0.556 7.550 1.00 98.12 101 THR A O 1
ATOM 793 N N . TYR A 1 102 ? -8.926 -1.445 7.028 1.00 98.06 102 TYR A N 1
ATOM 794 C CA . TYR A 1 102 ? -9.717 -2.208 7.987 1.00 98.06 102 TYR A CA 1
ATOM 795 C C . TYR A 1 102 ? -9.541 -1.687 9.413 1.00 98.06 102 TYR A C 1
ATOM 797 O O . TYR A 1 102 ? -10.530 -1.414 10.088 1.00 98.06 102 TYR A O 1
ATOM 805 N N . LYS A 1 103 ? -8.296 -1.448 9.852 1.00 97.12 103 LYS A N 1
ATOM 806 C CA . LYS A 1 103 ? -8.021 -0.865 11.175 1.00 97.12 103 LYS A CA 1
ATOM 807 C C . LYS A 1 103 ? -8.725 0.475 11.373 1.00 97.12 103 LYS A C 1
ATOM 809 O O . LYS A 1 103 ? -9.322 0.710 12.422 1.00 97.12 103 LYS A O 1
ATOM 814 N N . HIS A 1 104 ? -8.662 1.346 10.369 1.00 96.31 104 HIS A N 1
ATOM 815 C CA . HIS A 1 104 ? -9.292 2.658 10.430 1.00 96.31 104 HIS A CA 1
ATOM 816 C C . HIS A 1 104 ? -10.824 2.561 10.472 1.00 96.31 104 HIS A C 1
ATOM 818 O O . HIS A 1 104 ? -11.452 3.192 11.323 1.00 96.31 104 HIS A O 1
ATOM 824 N N . ARG A 1 105 ? -11.426 1.732 9.608 1.00 97.38 105 ARG A N 1
ATOM 825 C CA . ARG A 1 105 ? -12.881 1.509 9.569 1.00 97.38 105 ARG A CA 1
ATOM 826 C C . ARG A 1 105 ? -13.391 0.841 10.839 1.00 97.38 105 ARG A C 1
ATOM 828 O O . ARG A 1 105 ? -14.434 1.237 11.348 1.00 97.38 105 ARG A O 1
ATOM 835 N N . TYR A 1 106 ? -12.657 -0.119 11.391 1.00 98.00 106 TYR A N 1
ATOM 836 C CA . TYR A 1 106 ? -13.016 -0.765 12.651 1.00 98.00 106 TYR A CA 1
ATOM 837 C C . TYR A 1 106 ? -13.104 0.259 13.788 1.00 98.00 106 TYR A C 1
ATOM 839 O O . TYR A 1 106 ? -14.157 0.385 14.407 1.00 98.00 106 TYR A O 1
ATOM 847 N N . ALA A 1 107 ? -12.057 1.067 13.991 1.00 96.88 107 ALA A N 1
ATOM 848 C CA . ALA A 1 107 ? -12.052 2.112 15.015 1.00 96.88 107 ALA A CA 1
ATOM 849 C C . ALA A 1 107 ? -13.193 3.131 14.821 1.00 96.88 107 ALA A C 1
ATOM 851 O O . ALA A 1 107 ? -13.890 3.472 15.774 1.00 96.88 107 ALA A O 1
ATOM 852 N N . GLN A 1 108 ? -13.452 3.564 13.580 1.00 96.44 108 GLN A N 1
ATOM 853 C CA . GLN A 1 108 ? -14.586 4.444 13.269 1.00 96.44 108 GLN A CA 1
ATOM 854 C C . GLN A 1 108 ? -15.933 3.813 13.630 1.00 96.44 108 GLN A C 1
ATOM 856 O O . GLN A 1 108 ? -16.813 4.490 14.160 1.00 96.44 108 GLN A O 1
ATOM 861 N N . ASN A 1 109 ? -16.111 2.521 13.354 1.00 97.38 109 ASN A N 1
ATOM 862 C CA . ASN A 1 109 ? -17.358 1.835 13.664 1.00 97.38 109 ASN A CA 1
ATOM 863 C C . ASN A 1 109 ? -17.516 1.522 15.159 1.00 97.38 109 ASN A C 1
ATOM 865 O O . ASN A 1 109 ? -18.654 1.443 15.617 1.00 97.38 109 ASN A O 1
ATOM 869 N N . ILE A 1 110 ? -16.430 1.434 15.937 1.00 96.94 110 ILE A N 1
ATOM 870 C CA . ILE A 1 110 ? -16.520 1.438 17.404 1.00 96.94 110 ILE A CA 1
ATOM 871 C C . ILE A 1 110 ? -17.085 2.772 17.893 1.00 96.94 110 ILE A C 1
ATOM 873 O O . ILE A 1 110 ? -18.066 2.761 18.629 1.00 96.94 110 ILE A O 1
ATOM 877 N N . VAL A 1 111 ? -16.548 3.908 17.434 1.00 95.56 111 VAL A N 1
ATOM 878 C CA . VAL A 1 111 ? -17.059 5.242 17.815 1.00 95.56 111 VAL A CA 1
ATOM 879 C C . VAL A 1 111 ? -18.541 5.389 17.447 1.00 95.56 111 VAL A C 1
ATOM 881 O O . VAL A 1 111 ? -19.350 5.774 18.287 1.00 95.56 111 VAL A O 1
ATOM 884 N N . ARG A 1 112 ? -18.935 4.984 16.231 1.00 95.06 112 ARG A N 1
ATOM 885 C CA . ARG A 1 112 ? -20.352 4.966 15.810 1.00 95.06 112 ARG A CA 1
ATOM 886 C C . ARG A 1 112 ? -21.213 4.032 16.665 1.00 95.06 112 ARG A C 1
ATOM 888 O O . ARG A 1 112 ? -22.378 4.319 16.919 1.00 95.06 112 ARG A O 1
ATOM 895 N N . GLY A 1 113 ? -20.672 2.891 17.087 1.00 94.38 113 GLY A N 1
ATOM 896 C CA . GLY A 1 113 ? -21.369 1.964 17.975 1.00 94.38 113 GLY A CA 1
ATOM 897 C C . GLY A 1 113 ? -21.554 2.536 19.382 1.00 94.38 113 GLY A C 1
ATOM 898 O O . GLY A 1 113 ? -22.627 2.378 19.963 1.00 94.38 113 GLY A O 1
ATOM 899 N N . LEU A 1 114 ? -20.549 3.238 19.908 1.00 92.50 114 LEU A N 1
ATOM 900 C CA . LEU A 1 114 ? -20.623 3.947 21.187 1.00 92.50 114 LEU A CA 1
ATOM 901 C C . LEU A 1 114 ? -21.688 5.051 21.162 1.00 92.50 114 LEU A C 1
ATOM 903 O O . LEU A 1 114 ? -22.441 5.181 22.122 1.00 92.50 114 LEU A O 1
ATOM 907 N N . GLU A 1 115 ? -21.821 5.769 20.047 1.00 92.31 115 GLU A N 1
ATOM 908 C CA . GLU A 1 115 ? -22.898 6.742 19.828 1.00 92.31 115 GLU A CA 1
ATOM 909 C C . GLU A 1 115 ? -24.280 6.068 19.799 1.00 92.31 115 GLU A C 1
ATOM 911 O O . GLU A 1 115 ? -25.149 6.344 20.624 1.00 92.31 115 GLU A O 1
ATOM 916 N N . LEU A 1 116 ? -24.484 5.147 18.852 1.00 90.94 116 LEU A N 1
ATOM 917 C CA . LEU A 1 116 ? -25.815 4.637 18.505 1.00 90.94 116 LEU A CA 1
ATOM 918 C C . LEU A 1 116 ? -26.350 3.586 19.483 1.00 90.94 116 LEU A C 1
ATOM 920 O O . LEU A 1 116 ? -27.561 3.462 19.656 1.00 90.94 116 LEU A O 1
ATOM 924 N N . ILE A 1 117 ? -25.459 2.780 20.061 1.00 89.62 117 ILE A N 1
ATOM 925 C CA . ILE A 1 117 ? -25.807 1.642 20.924 1.00 89.62 117 ILE A CA 1
ATOM 926 C C . ILE A 1 117 ? -25.423 1.942 22.375 1.00 89.62 117 ILE A C 1
ATOM 928 O O . ILE A 1 117 ? -26.171 1.592 23.286 1.00 89.62 117 ILE A O 1
ATOM 932 N N . GLY A 1 118 ? -24.266 2.578 22.584 1.00 84.06 118 GLY A N 1
ATOM 933 C CA . GLY A 1 118 ? -23.768 2.964 23.906 1.00 84.06 118 GLY A CA 1
ATOM 934 C C . GLY A 1 118 ? -24.423 4.221 24.483 1.00 84.06 118 GLY A C 1
ATOM 935 O O . GLY A 1 118 ? -24.384 4.405 25.695 1.00 84.06 118 GLY A O 1
ATOM 936 N N . GLY A 1 119 ? -25.047 5.057 23.645 1.00 85.25 119 GLY A N 1
ATOM 937 C CA . GLY A 1 119 ? -25.690 6.299 24.075 1.00 85.25 119 GLY A CA 1
ATOM 938 C C . GLY A 1 119 ? -24.704 7.395 24.490 1.00 85.25 119 GLY A C 1
ATOM 939 O O . GLY A 1 119 ? -25.068 8.265 25.277 1.00 85.25 119 GLY A O 1
ATOM 940 N N . ILE A 1 120 ? -23.459 7.349 24.002 1.00 86.19 120 ILE A N 1
ATOM 941 C CA . ILE A 1 120 ? -22.448 8.374 24.291 1.00 86.19 120 ILE A CA 1
ATOM 942 C C . ILE A 1 120 ? -22.670 9.589 23.388 1.00 86.19 120 ILE A C 1
ATOM 944 O O . ILE A 1 120 ? -22.613 9.476 22.167 1.00 86.19 120 ILE A O 1
ATOM 948 N N . GLU A 1 121 ? -22.875 10.759 23.994 1.00 83.31 121 GLU A N 1
ATOM 94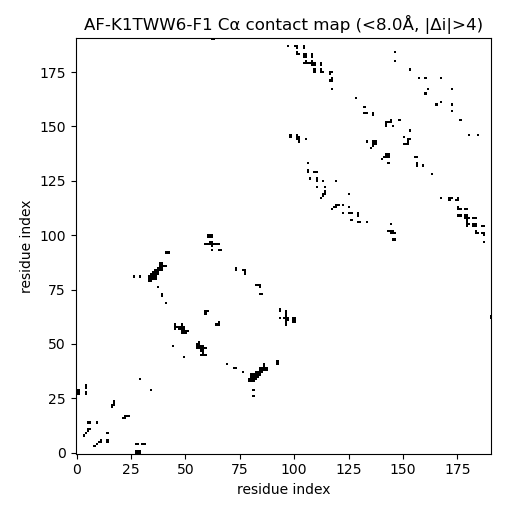9 C CA . GLU A 1 121 ? -23.061 12.025 23.266 1.00 83.31 121 GLU A CA 1
ATOM 950 C C . GLU A 1 121 ? -21.732 12.739 22.952 1.00 83.31 121 GLU A C 1
ATOM 952 O O . GLU A 1 121 ? -21.628 13.458 21.957 1.00 83.31 121 GLU A O 1
ATOM 957 N N . ASP A 1 122 ? -20.692 12.534 23.769 1.00 87.38 122 ASP A N 1
ATOM 958 C CA . ASP A 1 122 ? -19.372 13.137 23.549 1.00 87.38 122 ASP A CA 1
ATOM 959 C C . ASP A 1 122 ? -18.501 12.285 22.612 1.00 87.38 122 ASP A C 1
ATOM 961 O O . ASP A 1 122 ? -17.628 11.516 23.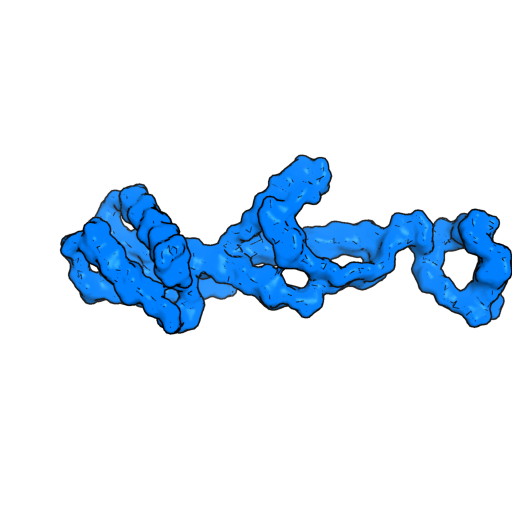026 1.00 87.38 122 ASP A O 1
ATOM 965 N N . LEU A 1 123 ? -18.746 12.444 21.312 1.00 86.38 123 LEU A N 1
ATOM 966 C CA . LEU A 1 123 ? -18.012 11.738 20.260 1.00 86.38 123 LEU A CA 1
ATOM 967 C C . LEU A 1 123 ? -16.538 12.133 20.180 1.00 86.38 123 LEU A C 1
ATOM 969 O O . LEU A 1 123 ? -15.715 11.317 19.773 1.00 86.38 123 LEU A O 1
ATOM 973 N N . ALA A 1 124 ? -16.196 13.371 20.547 1.00 89.88 124 ALA A N 1
ATOM 974 C CA . ALA A 1 124 ? -14.821 13.848 20.465 1.00 89.88 124 ALA A CA 1
ATOM 975 C C . ALA A 1 124 ? -13.940 13.132 21.494 1.00 89.88 124 ALA A C 1
ATOM 977 O O . ALA A 1 124 ? -12.835 12.691 21.165 1.00 89.88 124 ALA A O 1
ATOM 978 N N . THR A 1 125 ? -14.454 12.970 22.714 1.00 89.94 125 THR A N 1
ATOM 979 C CA . THR A 1 125 ? -13.792 12.183 23.758 1.00 89.94 125 THR A CA 1
ATOM 980 C C . THR A 1 125 ? -13.754 10.703 23.377 1.00 89.94 125 THR A C 1
ATOM 982 O O . THR A 1 125 ? -12.678 10.109 23.390 1.00 89.94 125 THR A O 1
ATOM 985 N N . ALA A 1 126 ? -14.866 10.132 22.894 1.00 90.31 126 ALA A N 1
ATOM 986 C CA . ALA A 1 126 ? -14.900 8.734 22.456 1.00 90.31 126 ALA A CA 1
ATOM 987 C C . ALA A 1 126 ? -13.895 8.430 21.327 1.00 90.31 126 ALA A C 1
ATOM 989 O O . ALA A 1 126 ? -13.207 7.411 21.363 1.00 90.31 126 ALA A O 1
ATOM 990 N N . GLU A 1 127 ? -13.759 9.311 20.332 1.00 93.69 127 GLU A N 1
ATOM 991 C CA . GLU A 1 127 ? -12.775 9.148 19.257 1.00 93.69 127 GLU A CA 1
ATOM 992 C C . GLU A 1 127 ? -11.335 9.223 19.784 1.00 93.69 127 GLU A C 1
ATOM 994 O O . GLU A 1 127 ? -10.481 8.420 19.388 1.00 93.69 127 GLU A O 1
ATOM 999 N N . ALA A 1 128 ? -11.057 10.163 20.692 1.00 94.19 128 ALA A N 1
ATOM 1000 C CA . ALA A 1 128 ? -9.746 10.297 21.316 1.00 94.19 128 ALA A CA 1
ATOM 1001 C C . ALA A 1 128 ? -9.379 9.050 22.132 1.00 94.19 128 ALA A C 1
ATOM 1003 O O . ALA A 1 128 ? -8.261 8.543 21.994 1.00 94.19 128 ALA A O 1
ATOM 1004 N N . ASP A 1 129 ? -10.325 8.520 22.905 1.00 93.56 129 ASP A N 1
ATOM 1005 C CA . ASP A 1 129 ? -10.142 7.325 23.723 1.00 93.56 129 ASP A CA 1
ATOM 1006 C C . ASP A 1 129 ? -9.952 6.074 22.862 1.00 93.56 129 ASP A C 1
ATOM 1008 O O . ASP A 1 129 ? -9.011 5.306 23.089 1.00 93.56 129 ASP A O 1
ATOM 1012 N N . VAL A 1 130 ? -10.760 5.911 21.805 1.00 95.00 130 VAL A N 1
ATOM 1013 C CA . VAL A 1 130 ? -10.617 4.808 20.840 1.00 95.00 130 VAL A CA 1
ATOM 1014 C C . VAL A 1 130 ? -9.246 4.809 20.186 1.00 95.00 130 VAL A C 1
ATOM 1016 O O . VAL A 1 130 ? -8.568 3.778 20.100 1.00 95.00 130 VAL A O 1
ATOM 1019 N N . LYS A 1 131 ? -8.789 5.987 19.771 1.00 95.00 131 LYS A N 1
ATOM 1020 C CA . LYS A 1 131 ? -7.456 6.160 19.202 1.00 95.00 131 LYS A CA 1
ATOM 1021 C C . LYS A 1 131 ? -6.357 5.867 20.224 1.00 95.00 131 LYS A C 1
ATOM 1023 O O . LYS A 1 131 ? -5.353 5.245 19.867 1.00 95.00 131 LYS A O 1
ATOM 1028 N N . ALA A 1 132 ? -6.531 6.301 21.472 1.00 95.06 132 ALA A N 1
ATOM 1029 C CA . ALA A 1 132 ? -5.561 6.103 22.540 1.00 95.06 132 ALA A CA 1
ATOM 1030 C C . ALA A 1 132 ? -5.400 4.620 22.898 1.00 95.06 132 ALA A C 1
ATOM 1032 O O . ALA A 1 132 ? -4.272 4.119 22.883 1.00 95.06 132 ALA A O 1
ATOM 1033 N N . TYR A 1 133 ? -6.497 3.892 23.146 1.00 94.81 133 TYR A N 1
ATOM 1034 C CA . TYR A 1 133 ? -6.395 2.473 23.489 1.00 94.81 133 TYR A CA 1
ATOM 1035 C C . TYR A 1 133 ? -5.943 1.631 22.296 1.00 94.81 133 TYR A C 1
ATOM 1037 O O . TYR A 1 133 ? -5.154 0.710 22.479 1.00 94.81 133 TYR A O 1
ATOM 1045 N N . THR A 1 134 ? -6.364 1.953 21.065 1.00 94.75 134 THR A N 1
ATOM 1046 C CA . THR A 1 134 ? -5.921 1.202 19.877 1.00 94.75 134 THR A CA 1
ATOM 1047 C C . THR A 1 134 ? -4.408 1.297 19.716 1.00 94.75 134 THR A C 1
ATOM 1049 O O . THR A 1 134 ? -3.746 0.290 19.472 1.00 94.75 134 THR A O 1
ATOM 1052 N N . LYS A 1 135 ? -3.847 2.496 19.923 1.00 95.19 135 LYS A N 1
ATOM 1053 C CA . LYS A 1 135 ? -2.400 2.709 19.912 1.00 95.19 135 LYS A CA 1
ATOM 1054 C C . LYS A 1 135 ? -1.705 1.946 21.045 1.00 95.19 135 LYS A C 1
ATOM 1056 O O . LYS A 1 135 ? -0.708 1.277 20.796 1.00 95.19 135 LYS A O 1
ATOM 1061 N N . LYS A 1 136 ? -2.251 2.003 22.263 1.00 95.19 136 LYS A N 1
ATOM 1062 C CA . LYS A 1 136 ? -1.725 1.271 23.425 1.00 95.19 136 LYS A CA 1
ATOM 1063 C C . LYS A 1 136 ? -1.684 -0.242 23.175 1.00 95.19 136 LYS A C 1
ATOM 1065 O O . LYS A 1 136 ? -0.662 -0.874 23.418 1.00 95.19 136 LYS A O 1
ATOM 1070 N N . LEU A 1 137 ? -2.770 -0.821 22.661 1.00 94.94 137 LEU A N 1
ATOM 1071 C CA . LEU A 1 137 ? -2.857 -2.252 22.349 1.00 94.94 137 LEU A CA 1
ATOM 1072 C C . LEU A 1 137 ? -1.848 -2.669 21.273 1.00 94.94 137 LEU A C 1
ATOM 1074 O O . LEU A 1 137 ? -1.249 -3.742 21.376 1.00 94.94 137 LEU A O 1
ATOM 1078 N N . GLU A 1 138 ? -1.619 -1.813 20.280 1.00 94.19 138 GLU A N 1
ATOM 1079 C CA . GLU A 1 138 ? -0.643 -2.066 19.224 1.00 94.19 138 GLU A CA 1
ATOM 1080 C C . GLU A 1 138 ? 0.803 -1.996 19.740 1.00 94.19 138 GLU A C 1
ATOM 1082 O O . GLU A 1 138 ? 1.610 -2.862 19.409 1.00 94.19 138 GLU A O 1
ATOM 1087 N N . GLU A 1 139 ? 1.131 -1.014 20.582 1.00 94.81 139 GLU A N 1
ATOM 1088 C CA . GLU A 1 139 ? 2.488 -0.822 21.112 1.00 94.81 139 GLU A CA 1
ATOM 1089 C C . GLU A 1 139 ? 2.848 -1.832 22.214 1.00 94.81 139 GLU A C 1
ATOM 1091 O O . GLU A 1 139 ? 3.951 -2.378 22.209 1.00 94.81 139 GLU A O 1
ATOM 1096 N N . GLU A 1 140 ? 1.932 -2.104 23.149 1.00 94.50 140 GLU A N 1
ATOM 1097 C CA . GLU A 1 140 ? 2.207 -2.939 24.328 1.00 94.50 140 GLU A CA 1
ATOM 1098 C C . GLU A 1 140 ? 1.946 -4.428 24.081 1.00 94.50 140 GLU A C 1
ATOM 1100 O O . GLU A 1 140 ? 2.711 -5.277 24.539 1.00 94.50 140 GLU A O 1
ATOM 1105 N N . LYS A 1 141 ? 0.853 -4.756 23.379 1.00 91.81 141 LYS A N 1
ATOM 1106 C CA . LYS A 1 141 ? 0.397 -6.142 23.186 1.00 91.81 141 LYS A CA 1
ATOM 1107 C C . LYS A 1 141 ? 0.603 -6.648 21.754 1.00 91.81 141 LYS A C 1
ATOM 1109 O O . LYS A 1 141 ? 0.338 -7.818 21.500 1.00 91.81 141 LYS A O 1
ATOM 1114 N N . GLN A 1 142 ? 1.069 -5.802 20.826 1.00 93.31 142 GLN A N 1
ATOM 1115 C CA . GLN A 1 142 ? 1.133 -6.108 19.387 1.00 93.31 142 GLN A CA 1
ATOM 1116 C C . GLN A 1 142 ? -0.227 -6.539 18.810 1.00 93.31 142 GLN A C 1
ATOM 1118 O O . GLN A 1 142 ? -0.302 -7.314 17.856 1.00 93.31 142 GLN A O 1
ATOM 1123 N N . LEU A 1 143 ? -1.315 -6.026 19.393 1.00 95.38 143 LEU A N 1
ATOM 1124 C CA . LEU A 1 143 ? -2.681 -6.345 19.002 1.00 95.38 143 LEU A CA 1
ATOM 1125 C C . LEU A 1 143 ? -3.285 -5.201 18.194 1.00 95.38 143 LEU A C 1
ATOM 1127 O O . LEU A 1 143 ? -3.257 -4.039 18.589 1.00 95.38 143 LEU A O 1
ATOM 1131 N N . CYS A 1 144 ? -3.891 -5.549 17.067 1.00 95.06 144 CYS A N 1
ATOM 1132 C CA . CYS A 1 144 ? -4.687 -4.642 16.252 1.00 95.06 144 CYS A CA 1
ATOM 1133 C C . CYS A 1 144 ? -5.882 -5.404 15.668 1.00 95.06 144 CYS A C 1
ATOM 1135 O O . CYS A 1 144 ? -5.825 -6.635 15.593 1.00 95.06 144 CYS A O 1
ATOM 1137 N N . PRO A 1 145 ? -6.961 -4.724 15.249 1.00 95.75 145 PRO A N 1
ATOM 1138 C CA . PRO A 1 145 ? -8.073 -5.419 14.624 1.00 95.75 145 PRO A CA 1
ATOM 1139 C C . PRO A 1 145 ? -7.608 -6.013 13.288 1.00 95.75 145 PRO A C 1
ATOM 1141 O O . PRO A 1 145 ? -7.008 -5.327 12.455 1.00 95.75 145 PRO A O 1
ATOM 1144 N N . VAL A 1 146 ? -7.886 -7.302 13.094 1.00 95.38 146 VAL A N 1
ATOM 1145 C CA . VAL A 1 146 ? -7.584 -8.062 11.872 1.00 95.38 146 VAL A CA 1
ATOM 1146 C C . VAL A 1 146 ? -8.869 -8.642 11.289 1.00 95.38 146 VAL A C 1
ATOM 1148 O O . VAL A 1 146 ? -9.813 -8.908 12.030 1.00 95.38 146 VAL A O 1
ATOM 1151 N N . LEU A 1 147 ? -8.897 -8.855 9.970 1.00 92.56 147 LEU A N 1
ATOM 1152 C CA . LEU A 1 147 ? -10.072 -9.384 9.260 1.00 92.56 147 LEU A CA 1
ATOM 1153 C C . LEU A 1 147 ? -10.536 -10.737 9.820 1.00 92.56 147 LEU A C 1
ATOM 1155 O O . LEU A 1 147 ? -11.723 -10.941 10.028 1.00 92.56 147 LEU A O 1
ATOM 1159 N N . ALA A 1 148 ? -9.596 -11.640 10.118 1.00 93.69 148 ALA A N 1
ATOM 1160 C CA . ALA A 1 148 ? -9.908 -12.965 10.661 1.00 93.69 148 ALA A CA 1
ATOM 1161 C C . ALA A 1 148 ? -10.440 -12.932 12.106 1.00 93.69 148 ALA A C 1
ATOM 1163 O O . ALA A 1 148 ? -11.046 -13.901 12.555 1.00 93.69 148 ALA A O 1
ATOM 1164 N N . ASN A 1 149 ? -10.223 -11.822 12.824 1.00 94.44 149 ASN A N 1
ATOM 1165 C CA . ASN A 1 149 ? -10.603 -11.625 14.223 1.00 94.44 149 ASN A CA 1
ATOM 1166 C C . ASN A 1 149 ? -10.213 -12.791 15.162 1.00 94.44 149 ASN A C 1
ATOM 1168 O O . ASN A 1 149 ? -10.951 -13.156 16.073 1.00 94.44 149 ASN A O 1
ATOM 1172 N N . ASP A 1 150 ? -9.044 -13.387 14.939 1.00 94.44 150 ASP A N 1
ATOM 1173 C CA . ASP A 1 150 ? -8.556 -14.594 15.618 1.00 94.44 150 ASP A CA 1
ATOM 1174 C C . ASP A 1 150 ? -7.325 -14.335 16.506 1.00 94.44 150 ASP A C 1
ATOM 1176 O O . ASP A 1 150 ? -6.727 -15.263 17.047 1.00 94.44 150 ASP A O 1
ATOM 1180 N N . ASN A 1 151 ? -6.954 -13.065 16.693 1.00 94.00 151 ASN A N 1
ATOM 1181 C CA . ASN A 1 151 ? -5.755 -12.657 17.427 1.00 94.00 151 ASN A CA 1
ATOM 1182 C C . ASN A 1 151 ? -6.016 -12.207 18.878 1.00 94.00 151 ASN A C 1
ATOM 1184 O O . ASN A 1 151 ? -5.091 -11.742 19.538 1.00 94.00 151 ASN A O 1
ATOM 1188 N N . GLY A 1 152 ? -7.254 -12.303 19.374 1.00 94.06 152 GLY A N 1
ATOM 1189 C CA . GLY A 1 152 ? -7.620 -11.882 20.734 1.00 94.06 152 GLY A CA 1
ATOM 1190 C C . GLY A 1 152 ? -7.746 -10.364 20.931 1.00 94.06 152 GLY A C 1
ATOM 1191 O O . GLY A 1 152 ? -7.840 -9.900 22.067 1.00 94.06 152 GLY A O 1
ATOM 1192 N N . TYR A 1 153 ? -7.765 -9.568 19.852 1.00 95.56 153 TYR A N 1
ATOM 1193 C CA . TYR A 1 153 ? -7.914 -8.111 19.946 1.00 95.56 153 TYR A CA 1
ATOM 1194 C C . TYR A 1 153 ? -9.220 -7.691 20.639 1.00 95.56 153 TYR A C 1
ATOM 1196 O O . TYR A 1 153 ? -9.187 -6.811 21.494 1.00 95.56 153 TYR A O 1
ATOM 1204 N N . GLN A 1 154 ? -10.353 -8.332 20.327 1.00 94.62 154 GLN A N 1
ATOM 1205 C CA . GLN A 1 154 ? -11.653 -7.979 20.917 1.00 94.62 154 GLN A CA 1
ATOM 1206 C C . GLN A 1 154 ? -11.713 -8.199 22.431 1.00 94.62 154 GLN A C 1
ATOM 1208 O O . GLN A 1 154 ? -12.364 -7.420 23.130 1.00 94.62 154 GLN A O 1
ATOM 1213 N N . ASP A 1 155 ? -11.022 -9.215 22.947 1.00 94.75 155 ASP A N 1
ATOM 1214 C CA . ASP A 1 155 ? -10.964 -9.468 24.387 1.00 94.75 155 ASP A CA 1
ATOM 1215 C C . ASP A 1 155 ? -10.194 -8.348 25.095 1.00 94.75 155 ASP A C 1
ATOM 1217 O O . ASP A 1 155 ? -10.668 -7.797 26.087 1.00 94.75 155 ASP A O 1
ATOM 1221 N N . ALA A 1 156 ? -9.051 -7.942 24.535 1.00 95.06 156 ALA A N 1
ATOM 1222 C CA . ALA A 1 156 ? -8.264 -6.832 25.063 1.00 95.06 156 ALA A CA 1
ATOM 1223 C C . ALA A 1 156 ? -8.976 -5.475 24.906 1.00 95.06 156 ALA A C 1
ATOM 1225 O O . ALA A 1 156 ? -8.914 -4.636 25.801 1.00 95.06 156 ALA A O 1
ATOM 1226 N N . GLU A 1 157 ? -9.679 -5.257 23.793 1.00 96.19 157 GLU A N 1
ATOM 1227 C CA . GLU A 1 157 ? -10.489 -4.057 23.567 1.00 96.19 157 GLU A CA 1
ATOM 1228 C C . GLU A 1 157 ? -11.644 -3.961 24.569 1.00 96.19 157 GLU A C 1
ATOM 1230 O O . GLU A 1 157 ? -11.932 -2.875 25.067 1.00 96.19 157 GLU A O 1
ATOM 1235 N N . ARG A 1 158 ? -12.281 -5.085 24.915 1.00 94.62 158 ARG A N 1
ATOM 1236 C CA . ARG A 1 158 ? -13.365 -5.117 25.904 1.00 94.62 158 ARG A CA 1
ATOM 1237 C C . ARG A 1 158 ? -12.900 -4.625 27.273 1.00 94.62 158 ARG A C 1
ATOM 1239 O O . ARG A 1 158 ? -13.650 -3.918 27.939 1.00 94.62 158 ARG A O 1
ATOM 1246 N N . GLU A 1 159 ? -11.679 -4.968 27.688 1.00 93.81 159 GLU A N 1
ATOM 1247 C CA . GLU A 1 159 ? -11.084 -4.442 28.924 1.00 93.81 159 GLU A CA 1
ATOM 1248 C C . GLU A 1 159 ? -10.961 -2.913 28.869 1.00 93.81 159 GLU A C 1
ATOM 1250 O O . GLU A 1 159 ? -11.408 -2.232 29.788 1.00 93.81 159 GLU A O 1
ATOM 1255 N N . CYS A 1 160 ? -10.446 -2.366 27.764 1.00 93.44 160 CYS A N 1
ATOM 1256 C CA . CYS A 1 160 ? -10.313 -0.919 27.585 1.00 93.44 160 CYS A CA 1
ATOM 1257 C C . CYS A 1 160 ? -11.672 -0.204 27.540 1.00 93.44 160 CYS A C 1
ATOM 1259 O O . CYS A 1 160 ? -11.846 0.829 28.181 1.00 93.44 160 CYS A O 1
A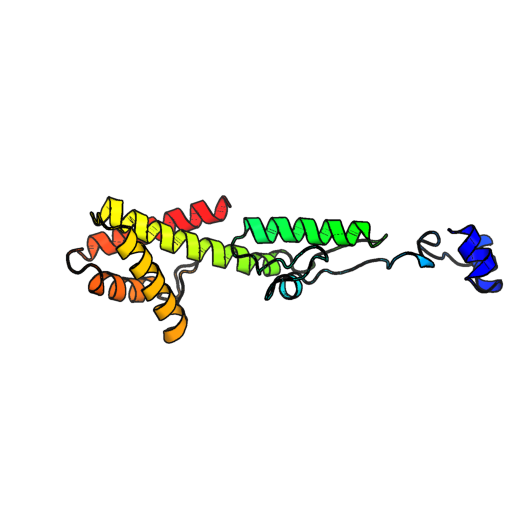TOM 1261 N N . LEU A 1 161 ? -12.657 -0.760 26.829 1.00 92.06 161 LEU A N 1
ATOM 1262 C CA . LEU A 1 161 ? -13.996 -0.173 26.735 1.00 92.06 161 LEU A CA 1
ATOM 1263 C C . LEU A 1 161 ? -14.710 -0.131 28.093 1.00 92.06 161 LEU A C 1
ATOM 1265 O O . LEU A 1 161 ? -15.428 0.826 28.359 1.00 92.06 161 LEU A O 1
ATOM 1269 N N . ARG A 1 162 ? -14.475 -1.108 28.980 1.00 91.50 162 ARG A N 1
ATOM 1270 C CA . ARG A 1 162 ? -14.993 -1.078 30.362 1.00 91.50 162 ARG A CA 1
ATOM 1271 C C . ARG A 1 162 ? -14.372 0.034 31.205 1.00 91.50 162 ARG A C 1
ATOM 1273 O O . ARG A 1 162 ? -15.053 0.596 32.055 1.00 91.50 162 ARG A O 1
ATOM 1280 N N . GLU A 1 163 ? -13.089 0.329 30.999 1.00 88.19 163 GLU A N 1
ATOM 1281 C CA . GLU A 1 163 ? -12.397 1.409 31.714 1.00 88.19 163 GLU A CA 1
ATOM 1282 C C . GLU A 1 163 ? -12.894 2.790 31.269 1.00 88.19 163 GLU A C 1
ATOM 1284 O O . GLU A 1 163 ? -13.078 3.676 32.100 1.00 88.19 163 GLU A O 1
ATOM 1289 N N . ILE A 1 164 ? -13.126 2.962 29.965 1.00 86.31 164 ILE A N 1
ATOM 1290 C CA . ILE A 1 164 ? -13.521 4.244 29.366 1.00 86.31 164 ILE A CA 1
ATOM 1291 C C . ILE A 1 164 ? -15.027 4.496 29.525 1.00 86.31 164 ILE A C 1
ATOM 1293 O O . ILE A 1 164 ? -15.457 5.633 29.710 1.00 86.31 164 ILE A O 1
ATOM 1297 N N . CYS A 1 165 ? -15.843 3.441 29.473 1.00 85.19 165 CYS A N 1
ATOM 1298 C CA . CYS A 1 165 ? -17.300 3.528 29.515 1.00 85.19 165 CYS A CA 1
ATOM 1299 C C . CYS A 1 165 ? -17.877 2.571 30.575 1.00 85.19 165 CYS A C 1
ATOM 1301 O O . CYS A 1 165 ? -18.507 1.571 30.221 1.00 85.19 165 CYS A O 1
ATOM 1303 N N . PRO A 1 166 ? -17.698 2.863 31.879 1.00 82.62 166 PRO A N 1
ATOM 1304 C CA . PRO A 1 166 ? -18.107 1.961 32.960 1.00 82.62 166 PRO A CA 1
ATOM 1305 C C . PRO A 1 166 ? -19.626 1.743 33.036 1.00 82.62 166 PRO A C 1
ATOM 1307 O O . PRO A 1 166 ? -20.077 0.730 33.568 1.00 82.62 166 PRO A O 1
ATOM 1310 N N . ASP A 1 167 ? -20.414 2.667 32.484 1.00 84.06 167 ASP A N 1
ATOM 1311 C CA . ASP A 1 167 ? -21.879 2.598 32.473 1.00 84.06 167 ASP A CA 1
ATOM 1312 C C . ASP A 1 167 ? -22.432 1.659 31.383 1.00 84.06 167 ASP A C 1
ATOM 1314 O O . ASP A 1 167 ? -23.624 1.338 31.370 1.00 84.06 167 ASP A O 1
ATOM 1318 N N . ILE A 1 168 ? -21.581 1.188 30.464 1.00 88.12 168 ILE A N 1
ATOM 1319 C CA . ILE A 1 168 ? -21.979 0.308 29.366 1.00 88.12 168 ILE A CA 1
ATOM 1320 C C . ILE A 1 168 ? -21.842 -1.158 29.792 1.00 88.12 168 ILE A C 1
ATOM 1322 O O . ILE A 1 168 ? -20.763 -1.642 30.121 1.00 88.12 168 ILE A O 1
ATOM 1326 N N . SER A 1 169 ? -22.951 -1.902 29.729 1.00 91.06 169 SER A N 1
ATOM 1327 C CA . SER A 1 169 ? -22.951 -3.344 30.013 1.00 91.06 169 SER A CA 1
ATOM 1328 C C . SER A 1 169 ? -22.142 -4.157 28.991 1.00 91.06 169 SER A C 1
ATOM 1330 O O . SER A 1 169 ? -22.070 -3.810 27.809 1.00 91.06 169 SER A O 1
ATOM 1332 N N . ASP A 1 170 ? -21.627 -5.313 29.415 1.00 91.00 170 ASP A N 1
ATOM 1333 C CA . ASP A 1 170 ? -20.893 -6.245 28.545 1.00 91.00 170 ASP A CA 1
ATOM 1334 C C . ASP A 1 170 ? -21.684 -6.684 27.303 1.00 91.00 170 ASP A C 1
ATOM 1336 O O . ASP A 1 170 ? -21.104 -6.888 26.236 1.00 91.00 170 ASP A O 1
ATOM 1340 N N . GLU A 1 171 ? -23.009 -6.805 27.421 1.00 92.88 171 GLU A N 1
ATOM 1341 C CA . GLU A 1 171 ? -23.887 -7.145 26.298 1.00 92.88 171 GLU A CA 1
ATOM 1342 C C . GLU A 1 171 ? -23.905 -6.045 25.231 1.00 92.88 171 GLU A C 1
ATOM 1344 O O . GLU A 1 171 ? -24.008 -6.328 24.034 1.00 92.88 171 GLU A O 1
ATOM 1349 N N . ILE A 1 172 ? -23.814 -4.780 25.650 1.00 93.19 172 ILE A N 1
ATOM 1350 C CA . ILE A 1 172 ? -23.747 -3.639 24.736 1.00 93.19 172 ILE A CA 1
ATOM 1351 C C . ILE A 1 172 ? -22.364 -3.576 24.087 1.00 93.19 172 ILE A C 1
ATOM 1353 O O . ILE A 1 172 ? -22.295 -3.421 22.868 1.00 93.19 172 ILE A O 1
ATOM 1357 N N . ILE A 1 173 ? -21.285 -3.781 24.851 1.00 94.38 173 ILE A N 1
ATOM 1358 C CA . ILE A 1 173 ? -19.923 -3.847 24.295 1.00 94.38 173 ILE A CA 1
ATOM 1359 C C . ILE A 1 173 ? -19.840 -4.935 23.219 1.00 94.38 173 ILE A C 1
ATOM 1361 O O . ILE A 1 173 ? -19.368 -4.679 22.113 1.00 94.38 173 ILE A O 1
ATOM 1365 N N . GLU A 1 174 ? -20.378 -6.127 23.484 1.00 95.25 174 GLU A N 1
ATOM 1366 C CA . GLU A 1 174 ? -20.396 -7.212 22.501 1.00 95.25 174 GLU A CA 1
ATOM 1367 C C . GLU A 1 174 ? -21.184 -6.841 21.233 1.00 95.25 174 GLU A C 1
ATOM 1369 O O . GLU A 1 174 ? -20.756 -7.157 20.119 1.00 95.25 174 GLU A O 1
ATOM 1374 N N . LYS A 1 175 ? -22.321 -6.145 21.368 1.00 96.19 175 LYS A N 1
ATOM 1375 C CA . LYS A 1 175 ? -23.090 -5.647 20.214 1.00 96.19 175 LYS A CA 1
ATOM 1376 C C . LYS A 1 175 ? -22.302 -4.620 19.405 1.00 96.19 175 LYS A C 1
ATOM 1378 O O . LYS A 1 175 ? -22.321 -4.699 18.177 1.00 96.19 175 LYS A O 1
ATOM 1383 N N . ILE A 1 176 ? -21.602 -3.701 20.069 1.00 95.94 176 ILE A N 1
ATOM 1384 C CA . ILE A 1 176 ? -20.750 -2.688 19.431 1.00 95.94 176 ILE A CA 1
ATOM 1385 C C . ILE A 1 176 ? -19.606 -3.358 18.666 1.00 95.94 176 ILE A C 1
ATOM 1387 O O . ILE A 1 176 ? -19.421 -3.076 17.486 1.00 95.94 176 ILE A O 1
ATOM 1391 N N . GLN A 1 177 ? -18.900 -4.307 19.284 1.00 96.44 177 GLN A N 1
ATOM 1392 C CA . GLN A 1 177 ? -17.804 -5.039 18.643 1.00 96.44 177 GLN A CA 1
ATOM 1393 C C . GLN A 1 177 ? -18.278 -5.859 17.433 1.00 96.44 177 GLN A C 1
ATOM 1395 O O . GLN A 1 177 ? -17.644 -5.834 16.377 1.00 96.44 177 GLN A O 1
ATOM 1400 N N . LYS A 1 178 ? -19.429 -6.541 17.537 1.00 96.06 178 LYS A N 1
ATOM 1401 C CA . LYS A 1 178 ? -20.041 -7.261 16.402 1.00 96.06 178 LYS A CA 1
ATOM 1402 C C . LYS A 1 178 ? -20.449 -6.320 15.271 1.00 96.06 178 LYS A C 1
ATOM 1404 O O . LYS A 1 178 ? -20.274 -6.658 14.100 1.00 96.06 178 LYS A O 1
ATOM 1409 N N . PHE A 1 179 ? -21.004 -5.157 15.609 1.00 97.00 179 PHE A N 1
ATOM 1410 C CA . PHE A 1 179 ? -21.336 -4.122 14.635 1.00 97.00 179 PHE A CA 1
ATOM 1411 C C . PHE A 1 179 ? -20.077 -3.610 13.926 1.00 97.00 179 PHE A C 1
ATOM 1413 O O . PHE A 1 179 ? -20.050 -3.588 12.695 1.00 97.00 179 PHE A O 1
ATOM 1420 N N . ALA A 1 180 ? -19.031 -3.274 14.685 1.00 97.31 180 ALA A N 1
ATOM 1421 C CA . ALA A 1 180 ? -17.784 -2.744 14.152 1.00 97.31 180 ALA A CA 1
ATOM 1422 C C . ALA A 1 180 ? -17.075 -3.728 13.225 1.00 97.31 180 ALA A C 1
ATOM 1424 O O . ALA A 1 180 ? -16.692 -3.340 12.126 1.00 97.31 180 ALA A O 1
ATOM 1425 N N . LEU A 1 181 ? -16.991 -5.003 13.612 1.00 96.69 181 LEU A N 1
ATOM 1426 C CA . LEU A 1 181 ? -16.411 -6.059 12.783 1.00 96.69 181 LEU A CA 1
ATOM 1427 C C . LEU A 1 181 ? -17.146 -6.189 11.445 1.00 96.69 181 LEU A C 1
ATOM 1429 O O 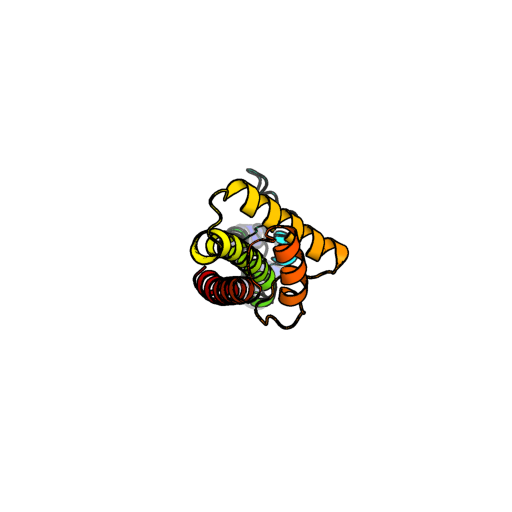. LEU A 1 181 ? -16.535 -6.097 10.383 1.00 96.69 181 LEU A O 1
ATOM 1433 N N . LYS A 1 182 ? -18.477 -6.324 11.498 1.00 96.38 182 LYS A N 1
ATOM 1434 C CA . LYS A 1 182 ? -19.299 -6.505 10.298 1.00 96.38 182 LYS A CA 1
ATOM 1435 C C . LYS A 1 182 ? -19.220 -5.305 9.354 1.00 96.38 182 LYS A C 1
ATOM 1437 O O . LYS A 1 182 ? -19.140 -5.486 8.144 1.00 96.38 182 LYS A O 1
ATOM 1442 N N . GLN A 1 183 ? -19.303 -4.083 9.884 1.00 97.38 183 GLN A N 1
ATOM 1443 C CA . GLN A 1 183 ? -19.250 -2.886 9.043 1.00 97.38 183 GLN A CA 1
ATOM 1444 C C . GLN A 1 183 ? -17.844 -2.638 8.499 1.00 97.38 183 GLN A C 1
ATOM 1446 O O . GLN A 1 183 ? -17.719 -2.287 7.333 1.00 97.38 183 GLN A O 1
ATOM 1451 N N . ALA A 1 184 ? -16.793 -2.873 9.288 1.00 97.38 184 ALA A N 1
ATOM 1452 C CA . ALA A 1 184 ? -15.420 -2.683 8.836 1.00 97.38 184 ALA A CA 1
ATOM 1453 C C . ALA A 1 184 ? -15.047 -3.615 7.680 1.00 97.38 184 ALA A C 1
ATOM 1455 O O . ALA A 1 184 ? -14.376 -3.168 6.754 1.00 97.38 184 ALA A O 1
ATOM 1456 N N . GLU A 1 185 ? -15.501 -4.871 7.701 1.00 96.31 185 GLU A N 1
ATOM 1457 C CA . GLU A 1 185 ? -15.325 -5.813 6.589 1.00 96.31 185 GLU A CA 1
ATOM 1458 C C . GLU A 1 185 ? -16.013 -5.291 5.318 1.00 96.31 185 GLU A C 1
ATOM 1460 O O . GLU A 1 185 ? -15.349 -5.045 4.314 1.00 96.31 185 GLU A O 1
ATOM 1465 N N . VAL A 1 186 ? -17.313 -4.980 5.394 1.00 97.06 186 VAL A N 1
ATOM 1466 C CA . VAL A 1 186 ? -18.096 -4.482 4.246 1.00 97.06 186 VAL A CA 1
ATOM 1467 C C . VAL A 1 186 ? -17.550 -3.160 3.694 1.00 97.06 186 VAL A C 1
ATOM 1469 O O . VAL A 1 186 ? -17.507 -2.953 2.481 1.00 97.06 186 VAL A O 1
ATOM 1472 N N . GLU A 1 187 ? -17.154 -2.232 4.565 1.00 96.69 187 GLU A N 1
ATOM 1473 C CA . GLU A 1 187 ? -16.601 -0.938 4.159 1.00 96.69 187 GLU A CA 1
ATOM 1474 C C . GLU A 1 187 ? -15.199 -1.070 3.558 1.00 96.69 187 GLU A C 1
ATOM 1476 O O . GLU A 1 187 ? -14.858 -0.278 2.679 1.00 96.69 187 GLU A O 1
ATOM 1481 N N . THR A 1 188 ? -14.404 -2.043 4.015 1.00 95.75 188 THR A N 1
ATOM 1482 C CA . THR A 1 188 ? -13.076 -2.331 3.456 1.00 95.75 188 THR A CA 1
ATOM 1483 C C . THR A 1 188 ? -13.194 -3.004 2.094 1.00 95.75 188 THR A C 1
ATOM 1485 O O . THR A 1 188 ? -12.491 -2.594 1.180 1.00 95.75 188 THR A O 1
ATOM 1488 N N . ASP A 1 189 ? -14.123 -3.947 1.919 1.00 93.81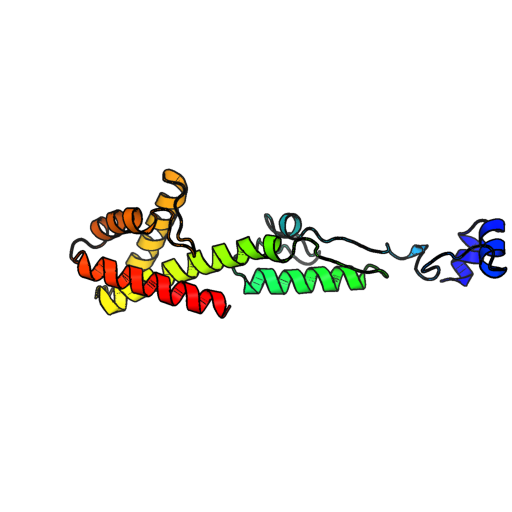 189 ASP A N 1
ATOM 1489 C CA . ASP A 1 189 ? -14.380 -4.602 0.627 1.00 93.81 189 ASP A CA 1
ATOM 1490 C C . ASP A 1 189 ? -14.897 -3.634 -0.445 1.00 93.81 189 ASP A C 1
ATOM 1492 O O . ASP A 1 189 ? -14.704 -3.846 -1.642 1.00 93.81 189 ASP A O 1
ATOM 1496 N N . ARG A 1 190 ? -15.586 -2.565 -0.030 1.00 94.44 190 ARG A N 1
ATOM 1497 C CA . ARG A 1 190 ? -16.098 -1.535 -0.943 1.00 94.44 190 ARG A CA 1
ATOM 1498 C C . ARG A 1 190 ? -15.029 -0.523 -1.376 1.00 94.44 190 ARG A C 1
ATOM 1500 O O . ARG A 1 190 ? -15.264 0.193 -2.350 1.00 94.44 190 ARG A O 1
ATOM 1507 N N . ALA A 1 191 ? -13.956 -0.369 -0.601 1.00 88.81 191 ALA A N 1
ATOM 1508 C CA . ALA A 1 191 ? -12.956 0.690 -0.767 1.00 88.81 191 ALA A CA 1
ATOM 1509 C C . ALA A 1 191 ? -11.998 0.423 -1.935 1.00 88.81 191 ALA A C 1
ATOM 1511 O O . ALA A 1 191 ? -11.605 1.426 -2.577 1.00 88.81 191 ALA A O 1
#

pLDDT: mean 94.32, std 3.24, range [82.62, 98.19]

Secondary structure (DSSP, 8-state):
-HHHIIIIIS-HHHHHHHHHTS---TTTTTTTT-B--EE--HHHHHTT-EE-SS-EEPPP-SHHHHHHHHHHHHHHHHHHBSS-EE-TTHHHHHHHHHHHHHHHHHHHHHHHHHHHTT----HHHHHHHHHHHHHHHHHHH-----TT--SSHHHHHHHHHHHH-TTS-HHHHHHHHHHHHHHHHHHHHT-

Foldseek 3Di:
DLVCCQPPPDD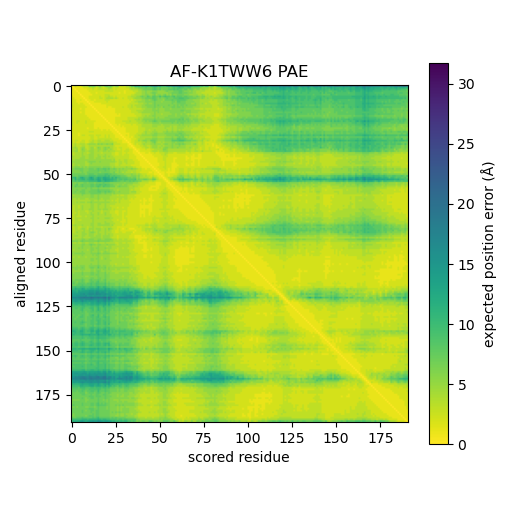VVVSVCCVVVVDPDPPSVCPPQAAAEDADDLQVCQVQFDDPVVDTDGRDQALVVSVVVVVVVLVVNVVRHVYYYHHPPSVVSSVNNLVSLLQVLLLVLLLVLCVPLVVDPPSVLSSVLSVVVQVVCCVPVVDTDDLVNPPCNLVSVLVSCCVSRVVDDPVSSVVSNVRSSVRSVVVSVVD

Mean predicted aligned error: 4.72 Å